Protein AF-A0A6I5P6G1-F1 (afdb_monomer_lite)

Radius of gyration: 89.06 Å; chains: 1; bounding box: 149×35×258 Å

Structure (mmCIF, N/CA/C/O backbone):
data_AF-A0A6I5P6G1-F1
#
_entry.id   AF-A0A6I5P6G1-F1
#
loop_
_atom_site.group_PDB
_atom_site.id
_atom_site.type_symbol
_atom_site.label_atom_id
_atom_site.label_alt_id
_atom_site.label_comp_id
_atom_site.label_asym_id
_atom_site.label_entity_id
_atom_site.label_seq_id
_atom_site.pdbx_PDB_ins_code
_atom_site.Cartn_x
_atom_site.Cartn_y
_atom_site.Cartn_z
_atom_site.occupancy
_atom_site.B_iso_or_equiv
_atom_site.auth_seq_id
_atom_site.auth_comp_id
_atom_site.auth_asym_id
_atom_site.auth_atom_id
_atom_site.pdbx_PDB_model_num
ATOM 1 N N . MET A 1 1 ? -14.016 -1.124 73.605 1.00 54.16 1 MET A N 1
ATOM 2 C CA . MET A 1 1 ? -14.811 -0.157 74.396 1.00 54.16 1 MET A CA 1
ATOM 3 C C . MET A 1 1 ? -15.352 -0.896 75.607 1.00 54.16 1 MET A C 1
ATOM 5 O O . MET A 1 1 ? -15.495 -2.107 75.506 1.00 54.16 1 MET A O 1
ATOM 9 N N . ASP A 1 2 ? -15.602 -0.218 76.725 1.00 79.94 2 ASP A N 1
ATOM 10 C CA . ASP A 1 2 ? -16.206 -0.856 77.900 1.00 79.94 2 ASP A CA 1
ATOM 11 C C . ASP A 1 2 ? -17.712 -1.068 77.670 1.00 79.94 2 ASP A C 1
ATOM 13 O O . ASP A 1 2 ? -18.469 -0.106 77.519 1.00 79.94 2 ASP A O 1
ATOM 17 N N . THR A 1 3 ? -18.143 -2.329 77.629 1.00 78.00 3 THR A N 1
ATOM 18 C CA . THR A 1 3 ? -19.545 -2.716 77.425 1.00 78.00 3 THR A CA 1
ATOM 19 C C . THR A 1 3 ? -20.451 -2.167 78.531 1.00 78.00 3 THR A C 1
ATOM 21 O O . THR A 1 3 ? -21.574 -1.758 78.253 1.00 78.00 3 THR A O 1
ATOM 24 N N . ALA A 1 4 ? -19.959 -2.058 79.773 1.00 79.19 4 ALA A N 1
ATOM 25 C CA . ALA A 1 4 ? -20.732 -1.491 80.880 1.00 79.19 4 ALA A CA 1
ATOM 26 C C . ALA A 1 4 ? -20.956 0.025 80.722 1.00 79.19 4 ALA A C 1
ATOM 28 O O . ALA A 1 4 ? -21.983 0.557 81.153 1.00 79.19 4 ALA A O 1
ATOM 29 N N . GLN A 1 5 ? -20.018 0.728 80.080 1.00 80.88 5 GLN A N 1
ATOM 30 C CA . GLN A 1 5 ? -20.171 2.142 79.743 1.00 80.88 5 GLN A CA 1
ATOM 31 C C . GLN A 1 5 ? -21.139 2.346 78.569 1.00 80.88 5 GLN A C 1
ATOM 33 O O . GLN A 1 5 ? -21.923 3.291 78.604 1.00 80.88 5 GLN A O 1
ATOM 38 N N . ILE A 1 6 ? -21.111 1.465 77.561 1.00 82.81 6 ILE A N 1
ATOM 39 C CA . ILE A 1 6 ? -22.051 1.501 76.428 1.00 82.81 6 ILE A CA 1
ATOM 40 C C . ILE A 1 6 ? -23.484 1.272 76.918 1.00 82.81 6 ILE A C 1
ATOM 42 O O . ILE A 1 6 ? -24.350 2.095 76.629 1.00 82.81 6 ILE A O 1
ATOM 46 N N . ASN A 1 7 ? -23.720 0.230 77.719 1.00 82.75 7 ASN A N 1
ATOM 47 C CA . ASN A 1 7 ? -25.059 -0.085 78.221 1.00 82.75 7 ASN A CA 1
ATOM 48 C C . ASN A 1 7 ? -25.632 1.081 79.043 1.00 82.75 7 ASN A C 1
ATOM 50 O O . ASN A 1 7 ? -26.723 1.543 78.747 1.00 82.75 7 ASN A O 1
ATOM 54 N N . ARG A 1 8 ? -24.837 1.698 79.933 1.00 84.06 8 ARG A N 1
ATOM 55 C CA . ARG A 1 8 ? -25.237 2.919 80.667 1.00 84.06 8 ARG A CA 1
ATOM 56 C C . ARG A 1 8 ? -25.609 4.121 79.791 1.00 84.06 8 ARG A C 1
ATOM 58 O O . ARG A 1 8 ? -26.277 5.033 80.277 1.00 84.06 8 ARG A O 1
ATOM 65 N N . ILE A 1 9 ? -25.115 4.194 78.555 1.00 84.88 9 ILE A N 1
ATOM 66 C CA . ILE A 1 9 ? -25.493 5.243 77.598 1.00 84.88 9 ILE A CA 1
ATOM 67 C C . ILE A 1 9 ? -26.805 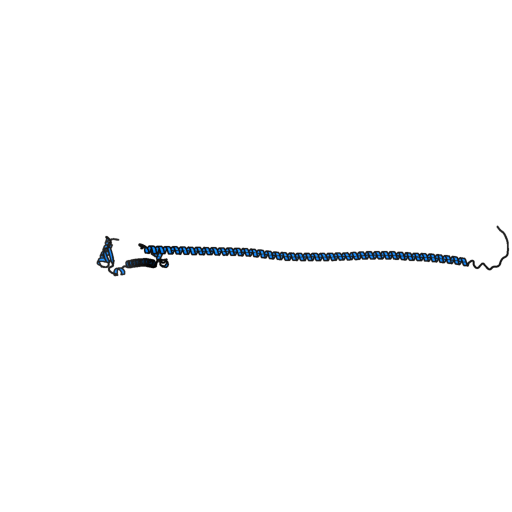4.856 76.904 1.00 84.88 9 ILE A C 1
ATOM 69 O O . ILE A 1 9 ? -27.681 5.708 76.783 1.00 84.88 9 ILE A O 1
ATOM 73 N N . ILE A 1 10 ? -26.965 3.586 76.521 1.00 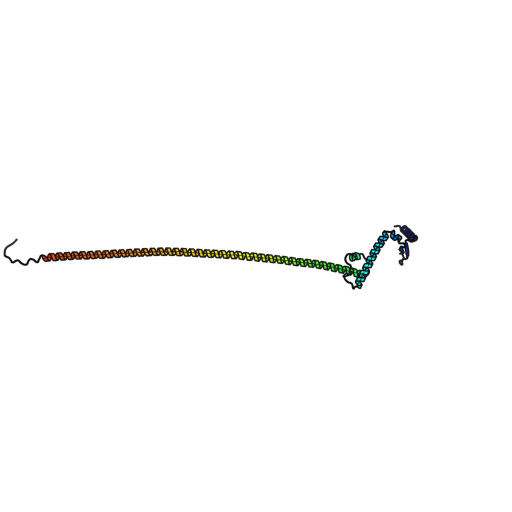83.56 10 ILE A N 1
ATOM 74 C CA . ILE A 1 10 ? -28.213 3.041 75.963 1.00 83.56 10 ILE A CA 1
ATOM 75 C C . ILE A 1 10 ? -29.362 3.205 76.968 1.00 83.56 10 ILE A C 1
ATOM 77 O O . ILE A 1 10 ? -30.376 3.801 76.613 1.00 83.56 10 ILE A O 1
ATOM 81 N N . ASP A 1 11 ? -29.170 2.806 78.229 1.00 85.00 11 ASP A N 1
ATOM 82 C CA . ASP A 1 11 ? -30.151 2.947 79.315 1.00 85.00 11 ASP A CA 1
ATOM 83 C C . ASP A 1 11 ? -30.670 4.391 79.413 1.00 85.00 11 ASP A C 1
ATOM 85 O O . ASP A 1 11 ? -31.873 4.632 79.409 1.00 85.00 11 ASP A O 1
ATOM 89 N N . LYS A 1 12 ? -29.766 5.381 79.394 1.00 85.44 12 LYS A N 1
ATOM 90 C CA . LYS A 1 12 ? -30.129 6.808 79.444 1.00 85.44 12 LYS A CA 1
ATOM 91 C C . LYS A 1 12 ? -30.865 7.305 78.200 1.00 85.44 12 LYS A C 1
ATOM 93 O O . LYS A 1 12 ? -31.686 8.217 78.303 1.00 85.44 12 LYS A O 1
ATOM 98 N N . LEU A 1 13 ? -30.573 6.751 77.024 1.00 81.94 13 LEU A N 1
ATOM 99 C CA . LEU A 1 13 ? -31.281 7.077 75.780 1.00 81.94 13 LEU A CA 1
ATOM 100 C C . LEU A 1 13 ? -32.687 6.446 75.747 1.00 81.94 13 LEU A C 1
ATOM 102 O O . LEU A 1 13 ? -33.604 7.041 75.179 1.00 81.94 13 LEU A O 1
ATOM 106 N N . VAL A 1 14 ? -32.874 5.295 76.403 1.00 86.62 14 VAL A N 1
ATOM 107 C CA . VAL A 1 14 ? -34.188 4.670 76.635 1.00 86.62 14 VAL A CA 1
ATOM 108 C C . VAL A 1 14 ? -34.986 5.451 77.689 1.00 86.62 14 VAL A C 1
ATOM 110 O O . VAL A 1 14 ? -36.139 5.803 77.442 1.00 86.62 14 VAL A O 1
ATOM 113 N N . GLU A 1 15 ? -34.378 5.804 78.829 1.00 85.06 15 GLU A N 1
ATOM 114 C CA . GLU A 1 15 ? -34.998 6.624 79.889 1.00 85.06 15 GLU A CA 1
ATOM 115 C C . GLU A 1 15 ? -35.492 7.983 79.368 1.00 85.06 15 GLU A C 1
ATOM 117 O O . GLU A 1 15 ? -36.554 8.458 79.768 1.00 85.06 15 GLU A O 1
ATOM 122 N N . SER A 1 16 ? -34.743 8.601 78.448 1.00 83.75 16 SER A N 1
ATOM 123 C CA . SER A 1 16 ? -35.107 9.874 77.805 1.00 83.75 16 SER A CA 1
ATOM 124 C C . SER A 1 16 ? -36.054 9.733 76.604 1.00 83.75 16 SER A C 1
ATOM 126 O O . SER A 1 16 ? -36.346 10.731 75.948 1.00 83.75 16 SER A O 1
ATOM 128 N N . GLN A 1 17 ? -36.563 8.524 76.327 1.00 79.31 17 GLN A N 1
ATOM 129 C CA . GLN A 1 17 ? -37.463 8.208 75.206 1.00 79.31 17 GLN A CA 1
ATOM 130 C C . GLN A 1 17 ? -36.926 8.625 73.825 1.00 79.31 17 GLN A C 1
ATOM 132 O O . GLN A 1 17 ? -37.698 8.913 72.914 1.00 79.31 17 GLN A O 1
ATOM 137 N N . LEU A 1 18 ? -35.602 8.651 73.652 1.00 81.06 18 LEU A N 1
ATOM 138 C CA . LEU A 1 18 ? -34.967 8.933 72.361 1.00 81.06 18 LEU A CA 1
ATOM 139 C C . LEU A 1 18 ? -34.872 7.667 71.498 1.00 81.06 18 LEU A C 1
ATOM 141 O O . LEU A 1 18 ? -35.016 7.736 70.275 1.00 81.06 18 LEU A O 1
ATOM 145 N N . ILE A 1 19 ? -34.690 6.512 72.143 1.00 84.38 19 ILE A N 1
ATOM 146 C CA . ILE A 1 19 ? -34.711 5.184 71.521 1.00 84.38 19 ILE A CA 1
ATOM 147 C C . ILE A 1 19 ? -35.637 4.234 72.290 1.00 84.38 19 ILE A C 1
ATOM 149 O O . ILE A 1 19 ? -35.888 4.415 73.482 1.00 84.38 19 ILE A O 1
ATOM 153 N N . ARG A 1 20 ? -36.131 3.202 71.609 1.00 83.94 20 ARG A N 1
ATOM 154 C CA . ARG A 1 20 ? -36.935 2.109 72.163 1.00 83.94 20 ARG A CA 1
ATOM 155 C C . ARG A 1 20 ? -36.269 0.782 71.827 1.00 83.94 20 ARG A C 1
ATOM 157 O O . ARG A 1 20 ? -35.824 0.591 70.703 1.00 83.94 20 ARG A O 1
ATOM 164 N N . LEU A 1 21 ? -36.243 -0.130 72.794 1.00 82.50 21 LEU A N 1
ATOM 165 C CA . LEU A 1 21 ? -35.871 -1.523 72.570 1.00 82.50 21 LEU A CA 1
ATOM 166 C C . LEU A 1 21 ? -37.141 -2.329 72.278 1.00 82.50 21 LEU A C 1
ATOM 168 O O . LEU A 1 21 ? -38.075 -2.327 73.084 1.00 82.50 21 LEU A O 1
ATOM 172 N N . THR A 1 22 ? -37.168 -2.999 71.130 1.00 79.62 22 THR A N 1
ATOM 173 C CA . THR A 1 22 ? -38.246 -3.893 70.695 1.00 79.62 22 THR A CA 1
ATOM 174 C C . THR A 1 22 ? -37.694 -5.323 70.614 1.00 79.62 22 THR A C 1
ATOM 176 O O . THR A 1 22 ? -36.608 -5.518 70.059 1.00 79.62 22 THR A O 1
ATOM 179 N N . PRO A 1 23 ? -38.394 -6.344 71.149 1.00 73.81 23 PRO A N 1
ATOM 180 C CA . PRO A 1 23 ? -37.938 -7.730 71.056 1.00 73.81 23 PRO A CA 1
ATOM 181 C C . PRO A 1 23 ? -37.761 -8.179 69.599 1.00 73.81 23 PRO A C 1
ATOM 183 O O . PRO A 1 23 ? -38.608 -7.889 68.755 1.00 73.81 23 PRO A O 1
ATOM 186 N N . SER A 1 24 ? -36.680 -8.901 69.302 1.00 72.50 24 SER A N 1
ATOM 187 C CA . SER A 1 24 ? -36.549 -9.658 68.052 1.00 72.50 24 SER A CA 1
ATOM 188 C C . SER A 1 24 ? -37.201 -11.038 68.182 1.00 72.50 24 SER A C 1
ATOM 190 O O . SER A 1 24 ? -37.223 -11.616 69.269 1.00 72.50 24 SER A O 1
ATOM 192 N N . ASP A 1 25 ? -37.650 -11.612 67.063 1.00 69.75 25 ASP A N 1
ATOM 193 C CA . ASP A 1 25 ? -37.976 -13.048 66.974 1.00 69.75 25 ASP A CA 1
ATOM 194 C C . ASP A 1 25 ? -36.711 -13.933 67.155 1.00 69.75 25 ASP A C 1
ATOM 196 O O . ASP A 1 25 ? -36.796 -15.121 67.469 1.00 69.75 25 ASP A O 1
ATOM 200 N N . ALA A 1 26 ? -35.533 -13.322 66.965 1.00 66.50 26 ALA A N 1
ATOM 201 C CA . ALA A 1 26 ? -34.174 -13.753 67.297 1.00 66.50 26 ALA A CA 1
ATOM 202 C C . ALA A 1 26 ? -33.842 -13.892 68.806 1.00 66.50 26 ALA A C 1
ATOM 204 O O . ALA A 1 26 ? -33.656 -12.835 69.413 1.00 66.50 26 ALA A O 1
ATOM 205 N N . PRO A 1 27 ? -33.669 -15.065 69.466 1.00 53.22 27 PRO A N 1
ATOM 206 C CA . PRO A 1 27 ? -33.230 -15.075 70.866 1.00 53.22 27 PRO A CA 1
ATOM 207 C C . PRO A 1 27 ? -31.780 -14.573 71.000 1.00 53.22 27 PRO A C 1
ATOM 209 O O . PRO A 1 27 ? -30.830 -15.305 70.725 1.00 53.22 27 PRO A O 1
ATOM 212 N N . GLY A 1 28 ? -31.628 -13.326 71.453 1.00 63.06 28 GLY A N 1
ATOM 213 C CA . GLY A 1 28 ? -30.342 -12.640 71.619 1.00 63.06 28 GLY A CA 1
ATOM 214 C C . GLY A 1 28 ? -30.200 -11.335 70.826 1.00 63.06 28 GLY A C 1
ATOM 215 O O . GLY A 1 28 ? -29.244 -10.610 71.080 1.00 63.06 28 GLY A O 1
ATOM 216 N N . ASP A 1 29 ? -31.143 -11.019 69.931 1.00 64.94 29 ASP A N 1
ATOM 217 C CA . ASP A 1 29 ? -31.218 -9.718 69.254 1.00 64.94 29 ASP A CA 1
ATOM 218 C C . ASP A 1 29 ? -32.272 -8.813 69.911 1.00 64.94 29 ASP A C 1
ATOM 220 O O . ASP A 1 29 ? -33.408 -9.220 70.167 1.00 64.94 29 ASP A O 1
ATOM 224 N N . GLU A 1 30 ? -31.916 -7.547 70.117 1.00 70.19 30 GLU A N 1
ATOM 225 C CA . GLU A 1 30 ? -32.842 -6.475 70.488 1.00 70.19 30 GLU A CA 1
ATOM 226 C C . GLU A 1 30 ? -32.841 -5.430 69.369 1.00 70.19 30 GLU A C 1
ATOM 228 O O . GLU A 1 30 ? -31.791 -4.907 68.991 1.00 70.19 30 GLU A O 1
ATOM 233 N N . HIS A 1 31 ? -34.015 -5.113 68.823 1.00 76.38 31 HIS A N 1
ATOM 234 C CA . HIS A 1 31 ? -34.138 -4.064 67.817 1.00 76.38 31 HIS A CA 1
ATOM 235 C C . HIS A 1 31 ? -34.174 -2.696 68.501 1.00 76.38 31 HIS A C 1
ATOM 237 O O . HIS A 1 31 ? -34.997 -2.460 69.383 1.00 76.38 31 HIS A O 1
ATOM 243 N N . ILE A 1 32 ? -33.307 -1.778 68.069 1.00 79.38 32 ILE A N 1
ATOM 244 C CA . ILE A 1 32 ? -33.323 -0.384 68.521 1.00 79.38 32 ILE A CA 1
ATOM 245 C C . ILE A 1 32 ? -34.148 0.438 67.526 1.00 79.38 32 ILE A C 1
ATOM 247 O O . ILE A 1 32 ? -33.694 0.740 66.423 1.00 79.38 32 ILE A O 1
ATOM 251 N N . GLU A 1 33 ? -35.354 0.823 67.927 1.00 79.44 33 GLU A N 1
ATOM 252 C CA . GLU A 1 33 ? -36.190 1.785 67.212 1.00 79.44 33 GLU A CA 1
ATOM 253 C C . GLU A 1 33 ? -35.855 3.213 67.651 1.00 79.44 33 GLU A C 1
ATOM 255 O O . GLU A 1 33 ? -35.703 3.501 68.842 1.00 79.44 33 GLU A O 1
ATOM 260 N N . LEU A 1 34 ? -35.778 4.140 66.696 1.00 79.19 34 LEU A N 1
ATOM 261 C CA . LEU A 1 34 ? -35.640 5.560 66.997 1.00 79.19 34 LEU A CA 1
ATOM 262 C C . LEU A 1 34 ? -37.021 6.171 67.260 1.00 79.19 34 LEU A C 1
ATOM 264 O O . LEU A 1 34 ? -37.900 6.086 66.406 1.00 79.19 34 LEU A O 1
ATOM 268 N N . VAL A 1 35 ? -37.211 6.805 68.418 1.00 79.69 35 VAL A N 1
ATOM 269 C CA . VAL A 1 35 ? -38.528 7.333 68.825 1.00 79.69 35 VAL A CA 1
ATOM 270 C C . VAL A 1 35 ? -38.695 8.809 68.455 1.00 79.69 35 VAL A C 1
ATOM 272 O O . VAL A 1 35 ? -39.813 9.245 68.191 1.00 79.69 35 VAL A O 1
ATOM 275 N N . HIS A 1 36 ? -37.602 9.580 68.402 1.00 76.75 36 HIS A N 1
ATOM 276 C CA . HIS A 1 36 ? -37.653 11.015 68.115 1.00 76.75 36 HIS A CA 1
ATOM 277 C C . HIS A 1 36 ? -36.615 11.445 67.070 1.00 76.75 36 HIS A C 1
ATOM 279 O O . HIS A 1 36 ? -35.416 11.206 67.213 1.00 76.75 36 HIS A O 1
ATOM 285 N N . GLU A 1 37 ? -37.083 12.181 66.058 1.00 74.88 37 GLU A N 1
ATOM 286 C CA . GLU A 1 37 ? -36.287 12.720 64.940 1.00 74.88 37 GLU A CA 1
ATOM 287 C C . GLU A 1 37 ? -35.106 13.613 65.379 1.00 74.88 37 GLU A C 1
ATOM 289 O O . GLU A 1 37 ? -34.090 13.683 64.695 1.00 74.88 37 GLU A O 1
ATOM 294 N N . ALA A 1 38 ? -35.154 14.177 66.592 1.00 76.62 38 ALA A N 1
ATOM 295 C CA . ALA A 1 38 ? -34.085 14.996 67.160 1.00 76.62 38 ALA A CA 1
ATOM 296 C C . ALA A 1 38 ? -32.729 14.266 67.269 1.00 76.62 38 ALA A C 1
ATOM 298 O O . ALA A 1 38 ? -31.688 14.929 67.287 1.00 76.62 38 ALA A O 1
ATOM 299 N N . LEU A 1 39 ? -32.707 12.925 67.327 1.00 75.06 39 LEU A N 1
ATOM 300 C CA . LEU A 1 39 ? -31.450 12.168 67.290 1.00 75.06 39 LEU A CA 1
ATOM 301 C C . LEU A 1 39 ? -30.855 12.067 65.876 1.00 75.06 39 LEU A C 1
ATOM 303 O O . LEU A 1 39 ? -29.641 11.934 65.753 1.00 75.06 39 LEU A O 1
ATOM 307 N N . ILE A 1 40 ? -31.678 12.146 64.824 1.00 74.56 40 ILE A N 1
ATOM 308 C CA . ILE A 1 40 ? -31.211 12.205 63.431 1.00 74.56 40 ILE A CA 1
ATOM 309 C C . ILE A 1 40 ? -30.542 13.560 63.204 1.00 74.56 40 ILE A C 1
ATOM 311 O O . ILE A 1 40 ? -29.376 13.601 62.819 1.00 74.56 40 ILE A O 1
ATOM 315 N N . ASP A 1 41 ? -31.232 14.653 63.537 1.00 79.94 41 ASP A N 1
ATOM 316 C CA . ASP A 1 41 ? -30.749 16.026 63.323 1.00 79.94 41 ASP A CA 1
ATOM 317 C C . ASP A 1 41 ? -29.421 16.331 64.028 1.00 79.94 41 ASP A C 1
ATOM 319 O O . ASP A 1 41 ? -28.580 17.059 63.502 1.00 79.94 41 ASP A O 1
ATOM 323 N N . ASN A 1 42 ? -29.216 15.767 65.222 1.00 83.06 42 ASN A N 1
ATOM 324 C CA . ASN A 1 42 ? -28.044 16.042 66.056 1.00 83.06 42 ASN A CA 1
ATOM 325 C C . ASN A 1 42 ? -26.941 14.972 65.952 1.00 83.06 42 ASN A C 1
ATOM 327 O O . ASN A 1 42 ? -25.929 15.074 66.650 1.00 83.06 42 ASN A O 1
ATOM 331 N N . TRP A 1 43 ? -27.081 13.969 65.073 1.00 87.75 43 TRP A N 1
ATOM 332 C CA . TRP A 1 43 ? -26.064 12.931 64.863 1.00 87.75 43 TRP A CA 1
ATOM 333 C C . TRP A 1 43 ? -25.642 12.817 63.385 1.00 87.75 43 TRP A C 1
ATOM 335 O O . TRP A 1 43 ? -26.021 11.867 62.695 1.00 87.75 43 TRP A O 1
ATOM 345 N N . PRO A 1 44 ? -24.751 13.707 62.894 1.00 84.94 44 PRO A N 1
ATOM 346 C CA . PRO A 1 44 ? -24.346 13.746 61.481 1.00 84.94 44 PRO A CA 1
ATOM 347 C C . PRO A 1 44 ? -23.788 12.427 60.925 1.00 84.94 44 PRO A C 1
ATOM 349 O O . PRO A 1 44 ? -23.937 12.122 59.746 1.00 84.94 44 PRO A O 1
ATOM 352 N N . ARG A 1 45 ? -23.162 11.599 61.774 1.00 86.19 45 ARG A N 1
ATOM 353 C CA . ARG A 1 45 ? -22.669 10.268 61.380 1.00 86.19 45 ARG A CA 1
ATOM 354 C C . ARG A 1 45 ? -23.805 9.270 61.118 1.00 86.19 45 ARG A C 1
ATOM 356 O O . ARG A 1 45 ? -23.660 8.430 60.238 1.00 86.19 45 ARG A O 1
ATOM 363 N N . TYR A 1 46 ? -24.913 9.359 61.856 1.00 83.69 46 TYR A N 1
ATOM 364 C CA . TYR A 1 46 ? -26.092 8.525 61.615 1.00 83.69 46 TYR A CA 1
ATOM 365 C C . TYR A 1 46 ? -26.830 8.965 60.345 1.00 83.69 46 TYR A C 1
ATOM 367 O O . TYR A 1 46 ? -27.200 8.108 59.549 1.00 83.69 46 TYR A O 1
ATOM 375 N N . GLN A 1 47 ? -26.932 10.276 60.088 1.00 85.38 47 GLN A N 1
ATOM 376 C CA . GLN A 1 47 ? -27.437 10.805 58.811 1.00 85.38 47 GLN A CA 1
ATOM 377 C C . GLN A 1 47 ? -26.640 10.258 57.615 1.00 85.38 47 GLN A C 1
ATOM 379 O O . GLN A 1 47 ? -27.230 9.683 56.708 1.00 85.38 47 GLN A O 1
ATOM 384 N N . GLN A 1 48 ? -25.303 10.317 57.656 1.00 87.25 48 GLN A N 1
ATOM 385 C CA . GLN A 1 48 ? -24.441 9.762 56.597 1.00 87.25 48 GLN A CA 1
ATOM 386 C C . GLN A 1 48 ? -24.642 8.254 56.373 1.00 87.25 48 GLN A C 1
ATOM 388 O O . GLN A 1 48 ? -24.594 7.778 55.238 1.00 87.25 48 GLN A O 1
ATOM 393 N N . TRP A 1 49 ? -24.860 7.481 57.442 1.00 88.69 49 TRP A N 1
ATOM 394 C CA . TRP A 1 49 ? -25.170 6.054 57.331 1.00 88.69 49 TRP A CA 1
ATOM 395 C C . TRP A 1 49 ? -26.554 5.811 56.726 1.00 88.69 49 TRP A C 1
ATOM 397 O O . TRP A 1 49 ? -26.681 4.974 55.834 1.00 88.69 49 TRP A O 1
ATOM 407 N N . LEU A 1 50 ? -27.559 6.580 57.145 1.00 85.88 50 LEU A N 1
ATOM 408 C CA . LEU A 1 50 ? -28.915 6.509 56.615 1.00 85.88 50 LEU A CA 1
ATOM 409 C C . LEU A 1 50 ? -28.959 6.888 55.125 1.00 85.88 50 LEU A C 1
ATOM 411 O O . LEU A 1 50 ? -29.581 6.179 54.340 1.00 85.88 50 LEU A O 1
ATOM 415 N N . GLU A 1 51 ? -28.253 7.942 54.708 1.00 87.19 51 GLU A N 1
ATOM 416 C CA . GLU A 1 51 ? -28.098 8.339 53.300 1.00 87.19 51 GLU A CA 1
ATOM 417 C C . GLU A 1 51 ? -27.422 7.240 52.465 1.00 87.19 51 GLU A C 1
ATOM 419 O O . GLU A 1 51 ? -27.902 6.888 51.383 1.00 87.19 51 GLU A O 1
ATOM 424 N N . ALA A 1 52 ? -26.332 6.651 52.970 1.00 85.25 52 ALA A N 1
ATOM 425 C CA . ALA A 1 52 ? -25.629 5.562 52.294 1.00 85.25 52 ALA A CA 1
ATOM 426 C C . ALA A 1 52 ? -26.501 4.299 52.163 1.00 85.25 52 ALA A C 1
ATOM 428 O O . ALA A 1 52 ? -26.483 3.631 51.121 1.00 85.25 52 ALA A O 1
ATOM 429 N N . GLU A 1 53 ? -27.299 3.983 53.185 1.00 85.56 53 GLU A N 1
ATOM 430 C CA . GLU A 1 53 ? -28.230 2.860 53.145 1.00 85.56 53 GLU A CA 1
ATOM 431 C C . GLU A 1 53 ? -29.414 3.137 52.209 1.00 85.56 53 GLU A C 1
ATOM 433 O O . GLU A 1 53 ? -29.737 2.287 51.381 1.00 85.56 53 GLU A O 1
ATOM 438 N N . GLN A 1 54 ? -30.012 4.333 52.248 1.00 87.62 54 GLN A N 1
ATOM 439 C CA . GLN A 1 54 ? -31.065 4.748 51.314 1.00 87.62 54 GLN A CA 1
ATOM 440 C C . GLN A 1 54 ? -30.585 4.681 49.860 1.00 87.62 54 GLN A C 1
ATOM 442 O O . GLN A 1 54 ? -31.270 4.104 49.014 1.00 87.62 54 GLN A O 1
ATOM 447 N N . LEU A 1 55 ? -29.380 5.183 49.569 1.00 86.44 55 LEU A N 1
ATOM 448 C CA . LEU A 1 55 ? -28.767 5.097 48.242 1.00 86.44 55 LEU A CA 1
ATOM 449 C C . LEU A 1 55 ? -28.554 3.637 47.807 1.00 86.44 55 LEU A C 1
ATOM 451 O O . LEU A 1 55 ? -28.728 3.304 46.633 1.00 86.44 55 LEU A O 1
ATOM 455 N N . THR A 1 56 ? -28.199 2.757 48.745 1.00 84.50 56 THR A N 1
ATOM 456 C CA . THR A 1 56 ? -28.024 1.319 48.495 1.00 84.50 56 THR A CA 1
ATOM 457 C C . THR A 1 56 ? -29.365 0.623 48.242 1.00 84.50 56 THR A C 1
ATOM 459 O O . THR A 1 56 ? -29.497 -0.095 47.251 1.00 84.50 56 THR A O 1
ATOM 462 N N . ARG A 1 57 ? -30.390 0.888 49.063 1.00 86.56 57 ARG A N 1
ATOM 463 C CA . ARG A 1 57 ? -31.760 0.379 48.876 1.00 86.56 57 ARG A CA 1
ATOM 464 C C . ARG A 1 57 ? -32.351 0.852 47.545 1.00 86.56 57 ARG A C 1
ATOM 466 O O . ARG A 1 57 ? -32.884 0.033 46.804 1.00 86.56 57 ARG A O 1
ATOM 473 N N . TYR A 1 58 ? -32.188 2.128 47.190 1.00 89.44 58 TYR A N 1
ATOM 474 C CA . TYR A 1 58 ? -32.639 2.679 45.906 1.00 89.44 58 TYR A CA 1
ATOM 475 C C . TYR A 1 58 ? -31.988 1.969 44.710 1.00 89.44 58 TYR A C 1
ATOM 477 O O . TYR A 1 58 ? -32.681 1.553 43.782 1.00 89.44 58 TYR A O 1
ATOM 485 N N . LYS A 1 59 ? -30.665 1.758 44.755 1.00 87.69 59 LYS A N 1
ATOM 486 C CA . LYS A 1 59 ? -29.924 1.000 43.731 1.00 87.69 59 LYS A CA 1
ATOM 487 C C . LYS A 1 59 ? -30.458 -0.427 43.546 1.00 87.69 59 LYS A C 1
ATOM 489 O O . LYS A 1 59 ? -30.563 -0.882 42.410 1.00 87.69 59 LYS A O 1
ATOM 494 N N . ARG A 1 60 ? -30.838 -1.110 44.634 1.00 87.31 60 ARG A N 1
ATOM 495 C CA . ARG A 1 60 ? -31.450 -2.451 44.574 1.00 87.31 60 ARG A CA 1
ATOM 496 C C . ARG A 1 60 ? -32.866 -2.447 44.028 1.00 87.31 60 ARG A C 1
ATOM 498 O O . ARG A 1 60 ? -33.153 -3.217 43.124 1.00 87.31 60 ARG A O 1
ATOM 505 N N . LEU A 1 61 ? -33.724 -1.557 44.523 1.00 91.06 61 LEU A N 1
ATOM 506 C CA . LEU A 1 61 ? -35.094 -1.419 44.020 1.00 91.06 61 LEU A CA 1
ATOM 507 C C . LEU A 1 61 ? -35.111 -1.108 42.520 1.00 91.06 61 LEU A C 1
ATOM 509 O O . LEU A 1 61 ? -35.972 -1.612 41.803 1.00 91.06 61 LEU A O 1
ATOM 513 N N . ARG A 1 62 ? -34.130 -0.334 42.038 1.00 93.50 62 ARG A N 1
ATOM 514 C CA . ARG A 1 62 ? -33.935 -0.100 40.610 1.00 93.50 62 ARG A CA 1
ATOM 515 C C . ARG A 1 62 ? -33.556 -1.376 39.854 1.00 93.50 62 ARG A C 1
ATOM 517 O O . ARG A 1 62 ? -34.206 -1.659 38.861 1.00 93.50 62 ARG A O 1
ATOM 524 N N . LEU A 1 63 ? -32.559 -2.147 40.303 1.00 94.50 63 LEU A N 1
ATOM 525 C CA . LEU A 1 63 ? -32.191 -3.404 39.631 1.00 94.50 63 LEU A CA 1
ATOM 526 C C . LEU A 1 63 ? -33.369 -4.388 39.582 1.00 94.50 63 LEU A C 1
ATOM 528 O O . LEU A 1 63 ? -33.682 -4.910 38.517 1.00 94.50 63 LEU A O 1
ATOM 532 N N . ALA A 1 64 ? -34.056 -4.586 40.709 1.00 94.19 64 ALA A N 1
ATOM 533 C CA . ALA A 1 64 ? -35.221 -5.461 40.789 1.00 94.19 64 ALA A CA 1
ATOM 534 C C . ALA A 1 64 ? -36.340 -5.025 39.826 1.00 94.19 64 ALA A C 1
ATOM 536 O O . ALA A 1 64 ? -36.942 -5.867 39.161 1.00 94.19 64 ALA A O 1
ATOM 537 N N . LYS A 1 65 ? -36.596 -3.713 39.716 1.00 96.06 65 LYS A N 1
ATOM 538 C CA . LYS A 1 65 ? -37.562 -3.152 38.764 1.00 96.06 65 LYS A CA 1
ATOM 539 C C . LYS A 1 65 ? -37.114 -3.330 37.313 1.00 96.06 65 LYS A C 1
ATOM 541 O O . LYS A 1 65 ? -37.893 -3.835 36.515 1.00 96.06 65 LYS A O 1
ATOM 546 N N . ASP A 1 66 ? -35.885 -2.943 36.980 1.00 96.56 66 ASP A N 1
ATOM 547 C CA . ASP A 1 66 ? -35.363 -2.999 35.610 1.00 96.56 66 ASP A CA 1
ATOM 548 C C . ASP A 1 66 ? -35.335 -4.466 35.106 1.00 96.56 66 ASP A C 1
ATOM 550 O O . ASP A 1 66 ? -35.723 -4.736 33.969 1.00 96.56 66 ASP A O 1
ATOM 554 N N . ALA A 1 67 ? -35.009 -5.433 35.976 1.00 96.62 67 ALA A N 1
ATOM 555 C CA . ALA A 1 67 ? -35.056 -6.868 35.673 1.00 96.62 67 ALA A CA 1
ATOM 556 C C . ALA A 1 67 ? -36.493 -7.421 35.515 1.00 96.62 67 ALA A C 1
ATOM 558 O O . ALA A 1 67 ? -36.743 -8.254 34.639 1.00 96.62 67 ALA A O 1
ATOM 559 N N . GLN A 1 68 ? -37.458 -6.942 36.314 1.00 96.94 68 GLN A N 1
ATOM 560 C CA . GLN A 1 68 ? -38.885 -7.265 36.144 1.00 96.94 68 GLN A CA 1
ATOM 561 C C . GLN A 1 68 ? -39.450 -6.691 34.839 1.00 96.94 68 GLN A C 1
ATOM 563 O O . GLN A 1 68 ? -40.124 -7.409 34.101 1.00 96.94 68 GLN A O 1
ATOM 568 N N . ASP A 1 69 ? -39.149 -5.428 34.530 1.00 96.94 69 ASP A N 1
ATOM 569 C CA . ASP A 1 69 ? -39.596 -4.757 33.307 1.00 96.94 69 ASP A CA 1
ATOM 570 C C . ASP A 1 69 ? -38.975 -5.425 32.057 1.00 96.94 69 ASP A C 1
ATOM 572 O O . ASP A 1 69 ? -39.673 -5.626 31.059 1.00 96.94 69 ASP A O 1
ATOM 576 N N . TRP A 1 70 ? -37.708 -5.861 32.130 1.00 97.50 70 TRP A N 1
ATOM 577 C CA . TRP A 1 70 ? -37.042 -6.680 31.104 1.00 97.50 70 TRP A CA 1
ATOM 578 C C . TRP A 1 70 ? -37.740 -8.028 30.889 1.00 97.50 70 TRP A C 1
ATOM 580 O O . TRP A 1 70 ? -38.042 -8.389 29.749 1.00 97.50 70 TRP A O 1
ATOM 590 N N . GLN A 1 71 ? -38.059 -8.764 31.961 1.00 97.69 71 GLN A N 1
ATOM 591 C CA . GLN A 1 71 ? -38.785 -10.034 31.849 1.00 97.69 71 GLN A CA 1
ATOM 592 C C . GLN A 1 71 ? -40.187 -9.840 31.259 1.00 97.69 71 GLN A C 1
ATOM 594 O O . GLN A 1 71 ? -40.579 -10.578 30.354 1.00 97.69 71 GLN A O 1
ATOM 599 N N . ALA A 1 72 ? -40.927 -8.839 31.743 1.00 96.94 72 ALA A N 1
ATOM 600 C CA . ALA A 1 72 ? -42.290 -8.542 31.311 1.00 96.94 72 ALA A CA 1
ATOM 601 C C . ALA A 1 72 ? -42.374 -8.163 29.822 1.00 96.94 72 ALA A C 1
ATOM 603 O O . ALA A 1 72 ? -43.374 -8.464 29.172 1.00 96.94 72 ALA A O 1
ATOM 604 N N . GLN A 1 73 ? -41.322 -7.550 29.269 1.00 95.56 73 GLN A N 1
ATOM 605 C CA . GLN A 1 73 ? -41.235 -7.181 27.851 1.00 95.56 73 GLN A CA 1
ATOM 606 C C . GLN A 1 73 ? -40.598 -8.259 26.959 1.00 95.56 73 GLN A C 1
ATOM 608 O O . GLN A 1 73 ? -40.327 -8.004 25.788 1.00 95.56 73 GLN A O 1
ATOM 613 N N . GLY A 1 74 ? -40.383 -9.476 27.470 1.00 95.81 74 GLY A N 1
ATOM 614 C CA . GLY A 1 74 ? -39.860 -10.588 26.669 1.00 95.81 74 GLY A CA 1
ATOM 615 C C . GLY A 1 74 ? -38.344 -10.561 26.464 1.00 95.81 74 GLY A C 1
ATOM 616 O O . GLY A 1 74 ? -37.854 -11.130 25.494 1.00 95.81 74 GLY A O 1
ATOM 617 N N . ARG A 1 75 ? -37.609 -9.944 27.398 1.00 95.25 75 ARG A N 1
ATOM 618 C CA . ARG A 1 75 ? -36.137 -9.911 27.483 1.00 95.25 75 ARG A CA 1
ATOM 619 C C . ARG A 1 75 ? -35.399 -9.199 26.328 1.00 95.25 75 ARG A C 1
ATOM 621 O O . ARG A 1 75 ? -34.429 -9.747 25.802 1.00 95.25 75 ARG A O 1
ATOM 628 N N . PRO A 1 76 ? -35.798 -7.975 25.930 1.00 96.19 76 PRO A N 1
ATOM 629 C CA . PRO A 1 76 ? -35.097 -7.211 24.894 1.00 96.19 76 PRO A CA 1
ATOM 630 C C . PRO A 1 76 ? -33.668 -6.820 25.314 1.00 96.19 76 PRO A C 1
ATOM 632 O O . PRO A 1 76 ? -33.412 -6.515 26.480 1.00 96.19 76 PRO A O 1
ATOM 635 N N . SER A 1 77 ? -32.749 -6.756 24.344 1.00 91.50 77 SER A N 1
ATOM 636 C CA . SER A 1 77 ? -31.353 -6.323 24.534 1.00 91.50 77 SER A CA 1
ATOM 637 C C . SER A 1 77 ? -31.223 -4.894 25.058 1.00 91.50 77 SER A C 1
ATOM 639 O O . SER A 1 77 ? -30.329 -4.590 25.841 1.00 91.50 77 SER A O 1
ATOM 641 N N . ASP A 1 78 ? -32.135 -4.017 24.646 1.00 92.94 78 ASP A N 1
ATOM 642 C CA . ASP A 1 78 ? -32.026 -2.566 24.839 1.00 92.94 78 ASP A CA 1
ATOM 643 C C . ASP A 1 78 ? -32.319 -2.131 26.287 1.00 92.94 78 ASP A C 1
ATOM 645 O O . ASP A 1 78 ? -32.103 -0.980 26.660 1.00 92.94 78 ASP A O 1
ATOM 649 N N . PHE A 1 79 ? -32.813 -3.064 27.107 1.00 92.56 79 PHE A N 1
ATOM 650 C CA . PHE A 1 79 ? -33.105 -2.881 28.531 1.00 92.56 79 PHE A CA 1
ATOM 651 C C . PHE A 1 79 ? -31.954 -3.343 29.435 1.00 92.56 79 PHE A C 1
ATOM 653 O O . PHE A 1 79 ? -31.966 -3.059 30.633 1.00 92.56 79 PHE A O 1
ATOM 660 N N . LEU A 1 80 ? -30.969 -4.055 28.880 1.00 95.75 80 LEU A N 1
ATOM 661 C CA . LEU A 1 80 ? -29.824 -4.574 29.620 1.00 95.75 80 LEU A CA 1
ATOM 662 C C . LEU A 1 80 ? -28.933 -3.432 30.121 1.00 95.75 80 LEU A C 1
ATOM 664 O O . LEU A 1 80 ? -28.742 -2.412 29.453 1.00 95.75 80 LEU A O 1
ATOM 668 N N . TRP A 1 81 ? -28.370 -3.593 31.317 1.00 95.62 81 TRP A N 1
ATOM 669 C CA . TRP A 1 81 ? -27.521 -2.563 31.910 1.00 95.62 81 TRP A CA 1
ATOM 670 C C . TRP A 1 81 ? -26.158 -2.507 31.224 1.00 95.62 81 TRP A C 1
ATOM 672 O O . TRP A 1 81 ? -25.521 -3.520 30.971 1.00 95.62 81 TRP A O 1
ATOM 682 N N . GLN A 1 82 ? -25.663 -1.294 30.979 1.00 93.44 82 GLN A N 1
ATOM 683 C CA . GLN A 1 82 ? -24.369 -1.065 30.335 1.00 93.44 82 GLN A CA 1
ATOM 684 C C . GLN A 1 82 ? -23.532 -0.049 31.124 1.00 93.44 82 GLN A C 1
ATOM 686 O O . GLN A 1 82 ? -24.038 0.701 31.969 1.00 93.44 82 GLN A O 1
ATOM 691 N N . GLY A 1 83 ? -22.223 -0.023 30.857 1.00 92.06 83 GLY A N 1
ATOM 692 C CA . GLY A 1 83 ? -21.297 0.960 31.421 1.00 92.06 83 GLY A CA 1
ATOM 693 C C . GLY A 1 83 ? -21.317 1.015 32.954 1.00 92.06 83 GLY A C 1
ATOM 694 O O . GLY A 1 83 ? -21.128 0.006 33.633 1.00 92.06 83 GLY A O 1
ATOM 695 N N . GLN A 1 84 ? -21.528 2.210 33.514 1.00 90.38 84 GLN A N 1
ATOM 696 C CA . GLN A 1 84 ? -21.436 2.446 34.962 1.00 90.38 84 GLN A CA 1
ATOM 697 C C . GLN A 1 84 ? -22.488 1.689 35.789 1.00 90.38 84 GLN A C 1
ATOM 699 O O . GLN A 1 84 ? -22.204 1.350 36.936 1.00 90.38 84 GLN A O 1
ATOM 704 N N . LEU A 1 85 ? -23.674 1.402 35.235 1.00 91.31 85 LEU A N 1
ATOM 705 C CA . LEU A 1 85 ? -24.722 0.666 35.954 1.00 91.31 85 LEU A CA 1
ATOM 706 C C . LEU A 1 85 ? -24.311 -0.795 36.171 1.00 91.31 85 LEU A C 1
ATOM 708 O O . LEU A 1 85 ? -24.323 -1.277 37.302 1.00 91.31 85 LEU A O 1
ATOM 712 N N . LEU A 1 86 ? -23.848 -1.457 35.107 1.00 93.38 86 LEU A N 1
ATOM 713 C CA . LEU A 1 86 ? -23.355 -2.833 35.159 1.00 93.38 86 LEU A CA 1
ATOM 714 C C . LEU A 1 86 ? -22.103 -2.959 36.044 1.00 93.38 86 LEU A C 1
ATOM 716 O O . LEU A 1 86 ? -22.012 -3.857 36.875 1.00 93.38 86 LEU A O 1
ATOM 720 N N . GLN A 1 87 ? -21.166 -2.005 35.957 1.00 92.12 87 GLN A N 1
ATOM 721 C CA . GLN A 1 87 ? -19.993 -1.988 36.843 1.00 92.12 87 GLN A CA 1
ATOM 722 C C . GLN A 1 87 ? -20.373 -1.769 38.318 1.00 92.12 87 GLN A C 1
ATOM 724 O O . GLN A 1 87 ? -19.765 -2.373 39.199 1.00 92.12 87 GLN A O 1
ATOM 729 N N . ALA A 1 88 ? -21.389 -0.948 38.614 1.00 89.25 88 ALA A N 1
ATOM 730 C CA . ALA A 1 88 ? -21.882 -0.771 39.980 1.00 89.25 88 ALA A CA 1
ATOM 731 C C . ALA A 1 88 ? -22.575 -2.036 40.520 1.00 89.25 88 ALA A C 1
ATOM 733 O O . ALA A 1 88 ? -22.442 -2.336 41.710 1.00 89.25 88 ALA A O 1
ATOM 734 N N . ALA A 1 89 ? -23.269 -2.790 39.661 1.00 90.44 89 ALA A N 1
ATOM 735 C CA . ALA A 1 89 ? -23.959 -4.027 40.027 1.00 90.44 89 ALA A CA 1
ATOM 736 C C . ALA A 1 89 ? -23.015 -5.129 40.542 1.00 90.44 89 ALA A C 1
ATOM 738 O O . ALA A 1 89 ? -23.415 -5.919 41.389 1.00 90.44 89 ALA A O 1
ATOM 739 N N . LYS A 1 90 ? -21.730 -5.118 40.157 1.00 87.38 90 LYS A N 1
ATOM 740 C CA . LYS A 1 90 ? -20.701 -6.047 40.679 1.00 87.38 90 LYS A CA 1
ATOM 741 C C . LYS A 1 90 ? -20.487 -5.975 42.194 1.00 87.38 90 LYS A C 1
ATOM 743 O O . LYS A 1 90 ? -19.912 -6.885 42.780 1.00 87.38 90 LYS A O 1
ATOM 748 N N . SER A 1 91 ? -20.932 -4.894 42.838 1.00 87.81 91 SER A N 1
ATOM 749 C CA . SER A 1 91 ? -20.899 -4.748 44.301 1.00 87.81 91 SER A CA 1
ATOM 750 C C . SER A 1 91 ? -22.116 -5.357 45.015 1.00 87.81 91 SER A C 1
ATOM 752 O O . SER A 1 91 ? -22.190 -5.323 46.244 1.00 87.81 91 SER A O 1
ATOM 754 N N . TYR A 1 92 ? -23.101 -5.875 44.274 1.00 89.25 92 TYR A N 1
ATOM 755 C CA . TYR A 1 92 ? -24.375 -6.320 44.830 1.00 89.25 92 TYR A CA 1
ATOM 756 C C . TYR A 1 92 ? -24.300 -7.792 45.270 1.00 89.25 92 TYR A C 1
ATOM 758 O O . TYR A 1 92 ? -23.814 -8.661 44.558 1.00 89.25 92 TYR A O 1
ATOM 766 N N . GLN A 1 93 ? -24.809 -8.061 46.470 1.00 86.62 93 GLN A N 1
ATOM 767 C CA . GLN A 1 93 ? -24.865 -9.376 47.127 1.00 86.62 93 GLN A CA 1
ATOM 768 C C . GLN A 1 93 ? -26.328 -9.789 47.353 1.00 86.62 93 GLN A C 1
ATOM 770 O O . GLN A 1 93 ? -27.194 -8.918 47.373 1.00 86.62 93 GLN A O 1
ATOM 775 N N . ASN A 1 94 ? -26.640 -11.064 47.591 1.00 87.81 94 ASN A N 1
ATOM 776 C CA . ASN A 1 94 ? -28.027 -11.519 47.818 1.00 87.81 94 ASN A CA 1
ATOM 777 C C . ASN A 1 94 ? -28.977 -11.094 46.674 1.00 87.81 94 ASN A C 1
ATOM 779 O O . ASN A 1 94 ? -30.001 -10.455 46.909 1.00 87.81 94 ASN A O 1
ATOM 783 N N . LEU A 1 95 ? -28.577 -11.365 45.430 1.00 91.00 95 LEU A N 1
ATOM 784 C CA . LEU A 1 95 ? -29.411 -11.158 44.245 1.00 91.00 95 LEU A CA 1
ATOM 785 C C . LEU A 1 95 ? -30.466 -12.268 44.145 1.00 91.00 95 LEU A C 1
ATOM 787 O O . LEU A 1 95 ? -30.206 -13.417 44.508 1.00 91.00 95 LEU A O 1
ATOM 791 N N . SER A 1 96 ? -31.649 -11.932 43.639 1.00 93.62 96 SER A N 1
ATOM 792 C CA . SER A 1 96 ? -32.637 -12.922 43.207 1.00 93.62 96 SER A CA 1
ATOM 793 C C . SER A 1 96 ? -32.243 -13.542 41.862 1.00 93.62 96 SER A C 1
ATOM 795 O O . SER A 1 96 ? -31.509 -12.940 41.082 1.00 93.62 96 SER A O 1
ATOM 797 N N . ALA A 1 97 ? -32.776 -14.729 41.554 1.00 94.56 97 ALA A N 1
ATOM 798 C CA . ALA A 1 97 ? -32.463 -15.439 40.309 1.00 94.56 97 ALA A CA 1
ATOM 799 C C . ALA A 1 97 ? -32.725 -14.596 39.043 1.00 94.56 97 ALA A C 1
ATOM 801 O O . ALA A 1 97 ? -31.954 -14.673 38.093 1.00 94.56 97 ALA A O 1
ATOM 802 N N . LEU A 1 98 ? -33.770 -13.758 39.049 1.00 95.38 98 LEU A N 1
ATOM 803 C CA . LEU A 1 98 ? -34.088 -12.873 37.927 1.00 95.38 98 LEU A CA 1
ATOM 804 C C . LEU A 1 98 ? -33.083 -11.718 37.783 1.00 95.38 98 LEU A C 1
ATOM 806 O O . LEU A 1 98 ? -32.727 -11.352 36.667 1.00 95.38 98 LEU A O 1
ATOM 810 N N . GLU A 1 99 ? -32.619 -11.144 38.895 1.00 95.12 99 GLU A N 1
ATOM 811 C CA . GLU A 1 99 ? -31.593 -10.094 38.867 1.00 95.12 99 GLU A CA 1
ATOM 812 C C . GLU A 1 99 ? -30.236 -10.656 38.425 1.00 95.12 99 GLU A C 1
ATOM 814 O O . GLU A 1 99 ? -29.524 -9.993 37.676 1.00 95.12 99 GLU A O 1
ATOM 819 N N . THR A 1 100 ? -29.890 -11.880 38.842 1.00 95.50 100 THR A N 1
ATOM 820 C CA . THR A 1 100 ? -28.704 -12.595 38.350 1.00 95.50 100 THR A CA 1
ATOM 821 C C . THR A 1 100 ? -28.788 -12.817 36.840 1.00 95.50 100 THR A C 1
ATOM 823 O O . THR A 1 100 ? -27.891 -12.384 36.128 1.00 95.50 100 THR A O 1
ATOM 826 N N . GLU A 1 101 ? -29.887 -13.387 36.339 1.00 96.31 101 GLU A N 1
ATOM 827 C CA . GLU A 1 101 ? -30.083 -13.653 34.905 1.00 96.31 101 GLU A CA 1
ATOM 828 C C . GLU A 1 101 ? -30.065 -12.363 34.057 1.00 96.31 101 GLU A C 1
ATOM 830 O O . GLU A 1 101 ? -29.519 -12.342 32.955 1.00 96.31 101 GLU A O 1
ATOM 835 N N . PHE A 1 102 ? -30.612 -11.260 34.582 1.00 96.50 102 PHE A N 1
ATOM 836 C CA . PHE A 1 102 ? -30.550 -9.942 33.943 1.00 96.50 102 PHE A CA 1
ATOM 837 C C . PHE A 1 102 ? -29.118 -9.386 33.863 1.00 96.50 102 PHE A C 1
ATOM 839 O O . PHE A 1 102 ? -28.735 -8.797 32.847 1.00 96.50 102 PHE A O 1
ATOM 846 N N . LEU A 1 103 ? -28.314 -9.556 34.920 1.00 95.88 103 LEU A N 1
ATOM 847 C CA . LEU A 1 103 ? -26.918 -9.114 34.932 1.00 95.88 103 LEU A CA 1
ATOM 848 C C . LEU A 1 103 ? -26.029 -10.002 34.054 1.00 95.88 103 LEU A C 1
ATOM 850 O O . LEU A 1 103 ? -25.215 -9.458 33.315 1.00 95.88 103 LEU A O 1
ATOM 854 N N . GLU A 1 104 ? -26.224 -11.321 34.062 1.00 95.31 104 GLU A N 1
ATOM 855 C CA . GLU A 1 104 ? -25.538 -12.259 33.160 1.00 95.31 104 GLU A CA 1
ATOM 856 C C . GLU A 1 104 ? -25.823 -11.907 31.693 1.00 95.31 104 GLU A C 1
ATOM 858 O O . GLU A 1 104 ? -24.891 -11.662 30.930 1.00 95.31 104 GLU A O 1
ATOM 863 N N . ALA A 1 105 ? -27.097 -11.725 31.321 1.00 96.25 105 ALA A N 1
ATOM 864 C CA . ALA A 1 105 ? -27.467 -11.275 29.978 1.00 96.25 105 ALA A CA 1
ATOM 865 C C . ALA A 1 105 ? -26.846 -9.909 29.616 1.00 96.25 105 ALA A C 1
ATOM 867 O O . ALA A 1 105 ? -26.464 -9.684 28.466 1.00 96.25 105 ALA A O 1
ATOM 868 N N . SER A 1 106 ? -26.716 -9.002 30.592 1.00 95.88 106 SER A N 1
ATOM 869 C CA . SER A 1 106 ? -26.069 -7.696 30.410 1.00 95.88 106 SER A CA 1
ATOM 870 C C . SER A 1 106 ? -24.553 -7.808 30.187 1.00 95.88 106 SER A C 1
ATOM 872 O O . SER A 1 106 ? -24.000 -7.076 29.363 1.00 95.88 106 SER A O 1
ATOM 874 N N . GLU A 1 107 ? -23.870 -8.722 30.885 1.00 95.19 107 GLU A N 1
ATOM 875 C CA . GLU A 1 107 ? -22.443 -8.997 30.679 1.00 95.19 107 GLU A CA 1
ATOM 876 C C . GLU A 1 107 ? -22.188 -9.717 29.346 1.00 95.19 107 GLU A C 1
ATOM 878 O O . GLU A 1 107 ? -21.277 -9.318 28.618 1.00 95.19 107 GLU A O 1
ATOM 883 N N . ASP A 1 108 ? -23.018 -10.693 28.973 1.00 95.62 108 ASP A N 1
ATOM 884 C CA . ASP A 1 108 ? -22.943 -11.397 27.686 1.00 95.62 108 ASP A CA 1
ATOM 885 C C . ASP A 1 108 ? -23.152 -10.444 26.500 1.00 95.62 108 ASP A C 1
ATOM 887 O O . ASP A 1 108 ? -22.399 -10.479 25.524 1.00 95.62 108 ASP A O 1
ATOM 891 N N . ALA A 1 109 ? -24.132 -9.537 26.588 1.00 94.81 109 ALA A N 1
ATOM 892 C CA . ALA A 1 109 ? -24.371 -8.524 25.561 1.00 94.81 109 ALA A CA 1
ATOM 893 C C . ALA A 1 109 ? -23.178 -7.563 25.402 1.00 94.81 109 ALA A C 1
ATOM 895 O O . ALA A 1 109 ? -22.814 -7.212 24.277 1.00 94.81 109 ALA A O 1
ATOM 896 N N . LEU A 1 110 ? -22.532 -7.171 26.508 1.00 94.12 110 LEU A N 1
ATOM 897 C CA . LEU A 1 110 ? -21.330 -6.335 26.476 1.00 94.12 110 LEU A CA 1
ATOM 898 C C . LEU A 1 110 ? -20.134 -7.070 25.847 1.00 94.12 110 LEU A C 1
ATOM 900 O O . LEU A 1 110 ? -19.414 -6.476 25.045 1.00 94.12 110 LEU A O 1
ATOM 904 N N . GLN A 1 111 ? -19.939 -8.353 26.170 1.00 93.69 111 GLN A N 1
ATOM 905 C CA . GLN A 1 111 ? -18.892 -9.189 25.566 1.00 93.69 111 GLN A CA 1
ATOM 906 C C . GLN A 1 111 ? -19.131 -9.408 24.065 1.00 93.69 111 GLN A C 1
ATOM 908 O O . GLN A 1 111 ? -18.208 -9.296 23.260 1.00 93.69 111 GLN A O 1
ATOM 913 N N . ALA A 1 112 ? -20.375 -9.673 23.661 1.00 94.38 112 ALA A N 1
ATOM 914 C CA . ALA A 1 112 ? -20.734 -9.809 22.253 1.00 94.38 112 ALA A CA 1
ATOM 915 C C . ALA A 1 112 ? -20.476 -8.508 21.472 1.00 94.38 112 ALA A C 1
ATOM 917 O O . ALA A 1 112 ? -19.949 -8.559 20.359 1.00 94.38 112 ALA A O 1
ATOM 918 N N . ALA A 1 113 ? -20.789 -7.348 22.060 1.00 93.00 113 ALA A N 1
ATOM 919 C CA . ALA A 1 113 ? -20.520 -6.045 21.457 1.00 93.00 113 ALA A CA 1
ATOM 920 C C . ALA A 1 113 ? -19.013 -5.765 21.305 1.00 93.00 113 ALA A C 1
ATOM 922 O O . ALA A 1 113 ? -18.588 -5.339 20.230 1.00 93.00 113 ALA A O 1
ATOM 923 N N . SER A 1 114 ? -18.188 -6.054 22.320 1.00 92.81 114 SER A N 1
ATOM 924 C CA . SER A 1 114 ? -16.734 -5.843 22.224 1.00 92.81 114 SER A CA 1
ATOM 925 C C . SER A 1 114 ? -16.074 -6.771 21.200 1.00 92.81 114 SER A C 1
ATOM 927 O O . SER A 1 114 ? -15.222 -6.327 20.433 1.00 92.81 114 SER A O 1
ATOM 929 N N . LEU A 1 115 ? -16.515 -8.031 21.108 1.00 95.75 115 LEU A N 1
ATOM 930 C CA . LEU A 1 115 ? -16.070 -8.957 20.062 1.00 95.75 115 LEU A CA 1
ATOM 931 C C . LEU A 1 115 ? -16.498 -8.493 18.662 1.00 95.75 115 LEU A C 1
ATOM 933 O O . LEU A 1 115 ? -15.751 -8.671 17.701 1.00 95.75 115 LEU A O 1
ATOM 937 N N . GLN A 1 116 ? -17.683 -7.896 18.507 1.00 95.19 116 GLN A N 1
ATOM 938 C CA . GLN A 1 116 ? -18.096 -7.299 17.232 1.00 95.19 116 GLN A CA 1
ATOM 939 C C . GLN A 1 116 ? -17.225 -6.093 16.862 1.00 95.19 116 GLN A C 1
ATOM 941 O O . GLN A 1 116 ? -16.796 -6.000 15.713 1.00 95.19 116 GLN A O 1
ATOM 946 N N . GLU A 1 117 ? -16.919 -5.209 17.814 1.00 96.06 117 GLU A N 1
ATOM 947 C CA . GLU A 1 117 ? -16.022 -4.067 17.601 1.00 96.06 117 GLU A CA 1
ATOM 948 C C . GLU A 1 117 ? -14.614 -4.526 17.187 1.00 96.06 117 GLU A C 1
ATOM 950 O O . GLU A 1 117 ? -14.098 -4.069 16.167 1.00 96.06 117 GLU A O 1
ATOM 955 N N . GLU A 1 118 ? -14.031 -5.500 17.892 1.00 96.31 118 GLU A N 1
ATOM 956 C CA . GLU A 1 118 ? -12.732 -6.087 17.542 1.00 96.31 118 GLU A CA 1
ATOM 957 C C . GLU A 1 118 ? -12.745 -6.704 16.131 1.00 96.31 118 GLU A C 1
ATOM 959 O O . GLU A 1 118 ? -11.852 -6.445 15.322 1.00 96.31 118 GLU A O 1
ATOM 964 N N 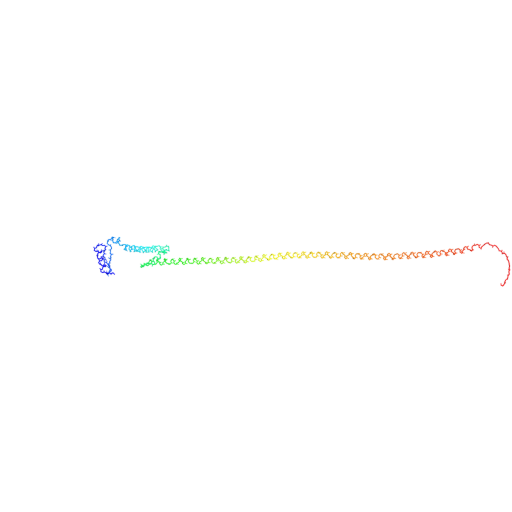. ASN A 1 119 ? -13.790 -7.463 15.783 1.00 97.12 119 ASN A N 1
ATOM 965 C CA . ASN A 1 119 ? -13.946 -8.034 14.442 1.00 97.12 119 ASN A CA 1
ATOM 966 C C . ASN A 1 119 ? -14.095 -6.959 13.350 1.00 97.12 119 ASN A C 1
ATOM 968 O O . ASN A 1 119 ? -13.577 -7.138 12.246 1.00 97.12 119 ASN A O 1
ATOM 972 N N . LEU A 1 120 ? -14.767 -5.839 13.636 1.00 97.62 120 LEU A N 1
ATOM 973 C CA . LEU A 1 120 ? -14.879 -4.710 12.709 1.00 97.62 120 LEU A CA 1
ATOM 974 C C . LEU A 1 120 ? -13.534 -4.000 12.515 1.00 97.62 120 LEU A C 1
ATOM 976 O O . LEU A 1 120 ? -13.173 -3.715 11.374 1.00 97.62 120 LEU A O 1
ATOM 980 N N . LEU A 1 121 ? -12.771 -3.770 13.587 1.00 97.44 121 LEU A N 1
ATOM 981 C CA . LEU A 1 121 ? -11.424 -3.193 13.515 1.00 97.44 121 LEU A CA 1
ATOM 982 C C . LEU A 1 121 ? -10.477 -4.101 12.717 1.00 97.44 121 LEU A C 1
ATOM 984 O O . LEU A 1 121 ? -9.878 -3.654 11.738 1.00 97.44 121 LEU A O 1
ATOM 988 N N . ASN A 1 122 ? -10.447 -5.399 13.033 1.00 97.38 122 ASN A N 1
ATOM 989 C CA . ASN A 1 122 ? -9.688 -6.402 12.281 1.00 97.38 122 ASN A CA 1
ATOM 990 C C . ASN A 1 122 ? -10.107 -6.446 10.798 1.00 97.38 122 ASN A C 1
ATOM 992 O O . ASN A 1 122 ? -9.261 -6.583 9.906 1.00 97.38 122 ASN A O 1
ATOM 996 N N . ARG A 1 123 ? -11.405 -6.280 10.492 1.00 97.69 123 ARG A N 1
ATOM 997 C CA . ARG A 1 123 ? -11.877 -6.216 9.101 1.00 97.69 123 ARG A CA 1
ATOM 998 C C . ARG A 1 123 ? -11.413 -4.940 8.399 1.00 97.69 123 ARG A C 1
ATOM 1000 O O . ARG A 1 1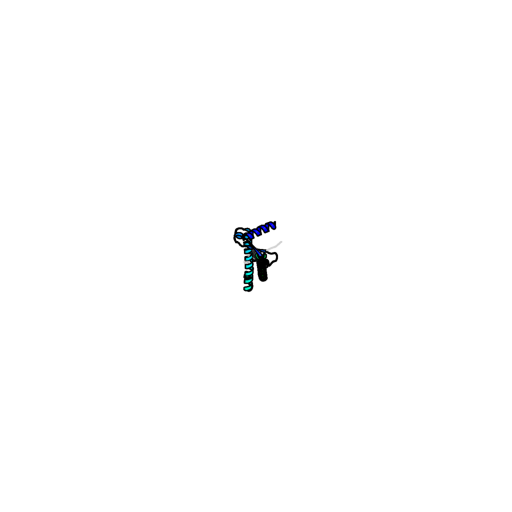23 ? -10.977 -5.039 7.251 1.00 97.69 123 ARG A O 1
ATOM 1007 N N . LEU A 1 124 ? -11.466 -3.781 9.053 1.00 98.12 124 LEU A N 1
ATOM 1008 C CA . LEU A 1 124 ? -10.972 -2.514 8.501 1.00 98.12 124 LEU A CA 1
ATOM 1009 C C . LEU A 1 124 ? -9.470 -2.574 8.199 1.00 98.12 124 LEU A C 1
ATOM 1011 O O . LEU A 1 124 ? -9.062 -2.172 7.108 1.00 98.12 124 LEU A O 1
ATOM 1015 N N . ASP A 1 125 ? -8.666 -3.148 9.096 1.00 97.88 125 ASP A N 1
ATOM 1016 C CA . ASP A 1 125 ? -7.231 -3.337 8.861 1.00 97.88 125 ASP A CA 1
ATOM 1017 C C . ASP A 1 125 ? -6.956 -4.320 7.712 1.00 97.88 125 ASP A C 1
ATOM 1019 O O . ASP A 1 125 ? -6.100 -4.042 6.868 1.00 97.88 125 ASP A O 1
ATOM 1023 N N . SER A 1 126 ? -7.726 -5.411 7.585 1.00 97.38 126 SER A N 1
ATOM 1024 C CA . SER A 1 126 ? -7.601 -6.315 6.426 1.00 97.38 126 SER A CA 1
ATOM 1025 C C . SER A 1 126 ? -7.909 -5.608 5.096 1.00 97.38 126 SER A C 1
ATOM 1027 O O . SER A 1 126 ? -7.132 -5.711 4.149 1.00 97.38 126 SER A O 1
ATOM 1029 N N . LEU A 1 127 ? -8.979 -4.804 5.038 1.00 98.19 127 LEU A N 1
ATOM 1030 C CA . LEU A 1 127 ? -9.358 -4.033 3.847 1.00 98.19 127 LEU A CA 1
ATOM 1031 C C . LEU A 1 127 ? -8.320 -2.957 3.505 1.00 98.19 127 LEU A C 1
ATOM 1033 O O . LEU A 1 127 ? -8.058 -2.684 2.332 1.00 98.19 127 LEU A O 1
ATOM 1037 N N . ARG A 1 128 ? -7.702 -2.353 4.524 1.00 98.31 128 ARG A N 1
ATOM 1038 C CA . ARG A 1 128 ? -6.600 -1.409 4.346 1.00 98.31 128 ARG A CA 1
ATOM 1039 C C . ARG A 1 128 ? -5.375 -2.093 3.735 1.00 98.31 128 ARG A C 1
ATOM 1041 O O . ARG A 1 128 ? -4.816 -1.561 2.778 1.00 98.31 128 ARG A O 1
ATOM 1048 N N . GLN A 1 129 ? -4.984 -3.262 4.243 1.00 98.12 129 GLN A N 1
ATOM 1049 C CA . GLN A 1 129 ? -3.866 -4.042 3.698 1.00 98.12 129 GLN A CA 1
ATOM 1050 C C . GLN A 1 129 ? -4.142 -4.508 2.259 1.00 98.12 129 GLN A C 1
ATOM 1052 O O . GLN A 1 129 ? -3.267 -4.387 1.403 1.00 98.12 129 GLN A O 1
ATOM 1057 N N . GLU A 1 130 ? -5.367 -4.960 1.961 1.00 98.25 130 GLU A N 1
ATOM 1058 C CA . GLU A 1 130 ? -5.810 -5.285 0.596 1.00 98.25 130 GLU A CA 1
ATOM 1059 C C . GLU A 1 130 ? -5.655 -4.070 -0.347 1.00 98.25 130 GLU A C 1
ATOM 1061 O O . GLU A 1 130 ? -5.074 -4.188 -1.429 1.00 98.25 130 GLU A O 1
ATOM 1066 N N . LEU A 1 131 ? -6.098 -2.878 0.074 1.00 98.44 131 LEU A N 1
ATOM 1067 C CA . LEU A 1 131 ? -5.980 -1.638 -0.706 1.00 98.44 131 LEU A CA 1
ATOM 1068 C C . LEU A 1 131 ? -4.520 -1.198 -0.918 1.00 98.44 131 LEU A C 1
ATOM 1070 O O . LEU A 1 131 ? -4.159 -0.754 -2.011 1.00 98.44 131 LEU A O 1
ATOM 1074 N N . GLU A 1 132 ? -3.676 -1.304 0.109 1.00 98.06 132 GLU A N 1
ATOM 1075 C CA . GLU A 1 132 ? -2.242 -0.998 0.021 1.00 98.06 132 GLU A CA 1
ATOM 1076 C C . GLU A 1 132 ? -1.523 -1.977 -0.932 1.00 98.06 132 GLU A C 1
ATOM 1078 O O . GLU A 1 132 ? -0.738 -1.540 -1.777 1.00 98.06 132 GLU A O 1
ATOM 1083 N N . ALA A 1 133 ? -1.871 -3.270 -0.904 1.00 98.06 133 ALA A N 1
ATOM 1084 C CA . ALA A 1 133 ? -1.345 -4.273 -1.832 1.00 98.06 133 ALA A CA 1
ATOM 1085 C C . ALA A 1 133 ? -1.773 -4.027 -3.294 1.00 98.06 133 ALA A C 1
ATOM 1087 O O . ALA A 1 133 ? -0.953 -4.149 -4.208 1.00 98.06 133 ALA A O 1
ATOM 1088 N N . VAL A 1 134 ? -3.033 -3.635 -3.532 1.00 98.31 134 VAL A N 1
ATOM 1089 C CA . VAL A 1 134 ? -3.520 -3.260 -4.874 1.00 98.31 134 VAL A CA 1
ATOM 1090 C C . VAL A 1 134 ? -2.755 -2.049 -5.415 1.00 98.31 134 VAL A C 1
ATOM 1092 O O . VAL A 1 134 ? -2.285 -2.092 -6.552 1.00 98.31 134 VAL A O 1
ATOM 1095 N N . ARG A 1 135 ? -2.550 -1.007 -4.597 1.00 98.25 135 ARG A N 1
ATOM 1096 C CA . ARG A 1 135 ? -1.781 0.193 -4.981 1.00 98.25 135 ARG A CA 1
ATOM 1097 C C . ARG A 1 135 ? -0.323 -0.123 -5.313 1.00 98.25 135 ARG A C 1
ATOM 1099 O O . ARG A 1 135 ? 0.183 0.358 -6.323 1.00 98.25 135 ARG A O 1
ATOM 1106 N N . ALA A 1 136 ? 0.344 -0.955 -4.513 1.00 97.75 136 ALA A N 1
ATOM 1107 C CA . ALA A 1 136 ? 1.720 -1.380 -4.786 1.00 97.75 136 ALA A CA 1
ATOM 1108 C C . ALA A 1 136 ? 1.831 -2.156 -6.115 1.00 97.75 136 ALA A C 1
ATOM 1110 O O . ALA A 1 136 ? 2.776 -1.970 -6.889 1.00 97.75 136 ALA A O 1
ATOM 1111 N N . ARG A 1 137 ? 0.831 -2.993 -6.423 1.00 98.19 137 ARG A N 1
ATOM 1112 C CA . ARG A 1 137 ? 0.761 -3.722 -7.694 1.00 98.19 137 ARG A CA 1
ATOM 1113 C C . ARG A 1 137 ? 0.492 -2.799 -8.883 1.00 98.19 137 ARG A C 1
ATOM 1115 O O . ARG A 1 137 ? 1.115 -2.976 -9.926 1.00 98.19 137 ARG A O 1
ATOM 1122 N N . GLU A 1 138 ? -0.377 -1.802 -8.726 1.00 98.12 138 GLU A N 1
ATOM 1123 C CA . GLU A 1 138 ? -0.608 -0.770 -9.742 1.00 98.12 138 GLU A CA 1
ATOM 1124 C C . GLU A 1 138 ? 0.677 0.017 -10.039 1.00 98.12 138 GLU A C 1
ATOM 1126 O O . GLU A 1 138 ? 1.056 0.148 -11.200 1.00 98.12 138 GLU A O 1
ATOM 1131 N N . GLN A 1 139 ? 1.400 0.462 -9.005 1.00 97.50 139 GLN A N 1
ATOM 1132 C CA . GLN A 1 139 ? 2.688 1.151 -9.157 1.00 97.50 139 GLN A CA 1
ATOM 1133 C C . GLN A 1 139 ? 3.727 0.289 -9.885 1.00 97.50 139 GLN A C 1
ATOM 1135 O O . GLN A 1 139 ? 4.438 0.792 -10.754 1.00 97.50 139 GLN A O 1
ATOM 1140 N N . THR A 1 140 ? 3.778 -1.013 -9.587 1.00 98.06 140 THR A N 1
ATOM 1141 C CA . THR A 1 140 ? 4.672 -1.958 -10.278 1.00 98.06 140 THR A CA 1
ATOM 1142 C C . THR A 1 140 ? 4.331 -2.045 -11.769 1.00 98.06 140 THR A C 1
ATOM 1144 O O . THR A 1 140 ? 5.216 -1.889 -12.607 1.00 98.06 140 THR A O 1
ATOM 1147 N N . LEU A 1 141 ? 3.047 -2.196 -12.118 1.00 98.06 141 LEU A N 1
ATOM 1148 C CA . LEU A 1 141 ? 2.590 -2.236 -13.514 1.00 98.06 141 LEU A CA 1
ATOM 1149 C C . LEU A 1 141 ? 2.836 -0.910 -14.254 1.00 98.06 141 LEU A C 1
ATOM 1151 O O . LEU A 1 141 ? 3.234 -0.921 -15.417 1.00 98.06 141 LEU A O 1
ATOM 1155 N N . GLN A 1 142 ? 2.637 0.235 -13.592 1.00 97.75 142 GLN A N 1
ATOM 1156 C CA . GLN A 1 142 ? 2.966 1.551 -14.151 1.00 97.75 142 GLN A CA 1
ATOM 1157 C C . GLN A 1 142 ? 4.474 1.683 -14.416 1.00 97.75 142 GLN A C 1
ATOM 1159 O O . GLN A 1 142 ? 4.875 2.178 -15.473 1.00 97.75 142 GLN A O 1
ATOM 1164 N N . GLN A 1 143 ? 5.317 1.201 -13.496 1.00 97.44 143 GLN A N 1
ATOM 1165 C CA . GLN A 1 143 ? 6.766 1.195 -13.665 1.00 97.44 143 GLN A CA 1
ATOM 1166 C C . GLN A 1 143 ? 7.188 0.286 -14.830 1.00 97.44 143 GLN A C 1
ATOM 1168 O O . GLN A 1 143 ? 7.893 0.757 -15.723 1.00 97.44 143 GLN A O 1
ATOM 1173 N N . GLU A 1 144 ? 6.709 -0.960 -14.888 1.00 97.25 144 GLU A N 1
ATOM 1174 C CA . GLU A 1 144 ? 6.954 -1.885 -16.007 1.00 97.25 144 GLU A CA 1
ATOM 1175 C C . GLU A 1 144 ? 6.555 -1.257 -17.350 1.00 97.25 144 GLU A C 1
ATOM 1177 O O . GLU A 1 144 ? 7.380 -1.167 -18.263 1.00 97.25 144 GLU A O 1
ATOM 1182 N N . LEU A 1 145 ? 5.334 -0.726 -17.449 1.00 98.06 145 LEU A N 1
ATOM 1183 C CA . LEU A 1 145 ? 4.825 -0.078 -18.656 1.00 98.06 145 LEU A CA 1
ATOM 1184 C C . LEU A 1 145 ? 5.678 1.133 -19.067 1.00 98.06 145 LEU A C 1
ATOM 1186 O O . LEU A 1 145 ? 5.988 1.278 -20.251 1.00 98.06 145 LEU A O 1
ATOM 1190 N N . SER A 1 146 ? 6.136 1.951 -18.112 1.00 96.81 146 SER A N 1
ATOM 1191 C CA . SER A 1 146 ? 7.053 3.064 -18.395 1.00 96.81 146 SER A CA 1
ATOM 1192 C C . SER A 1 146 ? 8.408 2.589 -18.943 1.00 96.81 146 SER A C 1
ATOM 1194 O O . SER A 1 146 ? 8.934 3.197 -19.878 1.00 96.81 146 SER A O 1
ATOM 1196 N N . THR A 1 147 ? 8.955 1.471 -18.442 1.00 97.81 147 THR A N 1
ATOM 1197 C CA . THR A 1 147 ? 10.216 0.913 -18.967 1.00 97.81 147 THR A CA 1
ATOM 1198 C C . THR A 1 147 ? 10.049 0.354 -20.377 1.00 97.81 147 THR A C 1
ATOM 1200 O O . THR A 1 147 ? 10.889 0.619 -21.236 1.00 97.81 147 THR A O 1
ATOM 1203 N N . ILE A 1 148 ? 8.939 -0.338 -20.655 1.00 97.50 148 ILE A N 1
ATOM 1204 C CA . ILE A 1 148 ? 8.614 -0.852 -21.991 1.00 97.50 148 ILE A CA 1
ATOM 1205 C C . ILE A 1 148 ? 8.459 0.310 -22.979 1.00 97.50 148 ILE A C 1
ATOM 1207 O O . ILE A 1 148 ? 9.039 0.273 -24.063 1.00 97.50 148 ILE A O 1
ATOM 1211 N N . GLN A 1 149 ? 7.746 1.375 -22.596 1.00 97.25 149 GLN A N 1
ATOM 1212 C CA . GLN A 1 149 ? 7.604 2.583 -23.414 1.00 97.25 149 GLN A CA 1
ATOM 1213 C C . GLN A 1 149 ? 8.947 3.281 -23.668 1.00 97.25 149 GLN A C 1
ATOM 1215 O O . GLN A 1 149 ? 9.214 3.685 -24.800 1.00 97.25 149 GLN A O 1
ATOM 1220 N N . ALA A 1 150 ? 9.814 3.390 -22.657 1.00 96.81 150 ALA A N 1
ATOM 1221 C CA . ALA A 1 150 ? 11.146 3.972 -22.812 1.00 96.81 150 ALA A CA 1
ATOM 1222 C C . ALA A 1 150 ? 12.029 3.152 -23.770 1.00 96.81 150 ALA A C 1
ATOM 1224 O O . ALA A 1 150 ? 12.687 3.727 -24.638 1.00 96.81 150 ALA A O 1
ATOM 1225 N N . VAL A 1 151 ? 12.004 1.817 -23.667 1.00 97.50 151 VAL A N 1
ATOM 1226 C CA . VAL A 1 151 ? 12.731 0.919 -24.581 1.00 97.50 151 VAL A CA 1
ATOM 1227 C C . VAL A 1 151 ? 12.173 1.009 -26.002 1.00 97.50 151 VAL A C 1
ATOM 1229 O O . VAL A 1 151 ? 12.954 1.169 -26.936 1.00 97.50 151 VAL A O 1
ATOM 1232 N N . ALA A 1 152 ? 10.849 0.971 -26.178 1.00 96.81 152 ALA A N 1
ATOM 1233 C CA . ALA A 1 152 ? 10.207 1.082 -27.488 1.00 96.81 152 ALA A CA 1
ATOM 1234 C C . ALA A 1 152 ? 10.529 2.423 -28.167 1.00 96.81 152 ALA A C 1
ATOM 1236 O O . ALA A 1 152 ? 10.950 2.447 -29.323 1.00 96.81 152 ALA A O 1
ATOM 1237 N N . LYS A 1 153 ? 10.435 3.537 -27.426 1.00 96.50 153 LYS A N 1
ATOM 1238 C CA . LYS A 1 153 ? 10.831 4.860 -27.924 1.00 96.50 153 LYS A CA 1
ATOM 1239 C C . LYS A 1 153 ? 12.309 4.890 -28.318 1.00 96.50 153 LYS A C 1
ATOM 1241 O O . LYS A 1 153 ? 12.649 5.421 -29.372 1.00 96.50 153 LYS A O 1
ATOM 1246 N N . ARG A 1 154 ? 13.191 4.301 -27.503 1.00 96.88 154 ARG A N 1
ATOM 1247 C CA . ARG A 1 154 ? 14.627 4.279 -27.801 1.00 96.88 154 ARG A CA 1
ATOM 1248 C C . ARG A 1 154 ? 14.951 3.429 -29.029 1.00 96.88 154 ARG A C 1
ATOM 1250 O O . ARG A 1 154 ? 15.835 3.798 -29.796 1.00 96.88 154 ARG A O 1
ATOM 1257 N N . GLN A 1 155 ? 14.236 2.323 -29.236 1.00 95.12 155 GLN A N 1
ATOM 1258 C CA . GLN A 1 155 ? 14.356 1.518 -30.452 1.00 95.12 155 GLN A CA 1
ATOM 1259 C C . GLN A 1 155 ? 13.944 2.322 -31.688 1.00 95.12 155 GLN A C 1
ATOM 1261 O O . GLN A 1 155 ? 14.726 2.365 -32.636 1.00 95.12 155 GLN A O 1
ATOM 1266 N N . GLU A 1 156 ? 12.806 3.022 -31.644 1.00 96.62 156 GLU A N 1
ATOM 1267 C CA . GLU A 1 156 ? 12.343 3.896 -32.732 1.00 96.62 156 GLU A CA 1
ATOM 1268 C C . GLU A 1 156 ? 13.374 4.988 -33.068 1.00 96.62 156 GLU A C 1
ATOM 1270 O O . GLU A 1 156 ? 13.786 5.104 -34.220 1.00 96.62 156 GLU A O 1
ATOM 1275 N N . GLU A 1 157 ? 13.884 5.716 -32.065 1.00 96.12 157 GLU A N 1
ATOM 1276 C CA . GLU A 1 157 ? 14.958 6.710 -32.245 1.00 96.12 157 GLU A CA 1
ATOM 1277 C C . GLU A 1 157 ? 16.173 6.099 -32.976 1.00 96.12 157 GLU A C 1
ATOM 1279 O O . GLU A 1 157 ? 16.612 6.617 -34.004 1.00 96.12 157 GLU A O 1
ATOM 1284 N N . THR A 1 158 ? 16.672 4.944 -32.516 1.00 97.38 158 THR A N 1
ATOM 1285 C CA . THR A 1 158 ? 17.822 4.277 -33.158 1.00 97.38 158 THR A CA 1
ATOM 1286 C C . THR A 1 158 ? 17.513 3.679 -34.533 1.00 97.38 158 THR A C 1
ATOM 1288 O O . THR A 1 158 ? 18.435 3.450 -35.319 1.00 97.38 158 THR A O 1
ATOM 1291 N N . PHE A 1 159 ? 16.247 3.395 -34.845 1.00 97.31 159 PHE A N 1
ATOM 1292 C CA . PHE A 1 159 ? 15.825 2.923 -36.161 1.00 97.31 159 PHE A CA 1
ATOM 1293 C C . PHE A 1 159 ? 15.804 4.079 -37.168 1.00 97.31 159 PHE A C 1
ATOM 1295 O O . PHE A 1 159 ? 16.371 3.945 -38.252 1.00 97.31 159 PHE A O 1
ATOM 1302 N N . GLN A 1 160 ? 15.273 5.240 -36.775 1.00 95.69 160 GLN A N 1
ATOM 1303 C CA . GLN A 1 160 ? 15.298 6.462 -37.585 1.00 95.69 160 GLN A CA 1
ATOM 1304 C C . GLN A 1 160 ? 16.738 6.942 -37.856 1.00 95.69 160 GLN A C 1
ATOM 1306 O O . GLN A 1 160 ? 17.082 7.260 -38.994 1.00 95.69 160 GLN A O 1
ATOM 1311 N N . GLU A 1 161 ? 17.631 6.898 -36.858 1.00 95.25 161 GLU A N 1
ATOM 1312 C CA . GLU A 1 161 ? 19.068 7.180 -37.044 1.00 95.25 161 GLU A CA 1
ATOM 1313 C C . GLU A 1 161 ? 19.730 6.234 -38.071 1.00 95.25 161 GLU A C 1
ATOM 1315 O O . GLU A 1 161 ? 20.534 6.663 -38.910 1.00 95.25 161 GLU A O 1
ATOM 1320 N N . ARG A 1 162 ? 19.380 4.938 -38.048 1.00 97.06 162 ARG A N 1
ATOM 1321 C CA . ARG A 1 162 ? 19.871 3.945 -39.022 1.00 97.06 162 ARG A CA 1
ATOM 1322 C C . ARG A 1 162 ? 19.306 4.171 -40.421 1.00 97.06 162 ARG A C 1
ATOM 1324 O O . ARG A 1 162 ? 20.054 4.033 -41.383 1.00 97.06 162 ARG A O 1
ATOM 1331 N N . LEU A 1 163 ? 18.030 4.539 -40.547 1.00 96.88 163 LEU A N 1
ATOM 1332 C CA . LEU A 1 163 ? 17.426 4.896 -41.832 1.00 96.88 163 LEU A CA 1
ATOM 1333 C C . LEU A 1 163 ? 18.116 6.120 -42.442 1.00 96.88 163 LEU A C 1
ATOM 1335 O O . LEU A 1 163 ? 18.591 6.048 -43.572 1.00 96.88 163 LEU A O 1
ATOM 1339 N N . HIS A 1 164 ? 18.267 7.208 -41.683 1.00 95.69 164 HIS A N 1
ATOM 1340 C CA . HIS A 1 164 ? 18.928 8.421 -42.174 1.00 95.69 164 HIS A CA 1
ATOM 1341 C C . HIS A 1 164 ? 20.393 8.192 -42.567 1.00 95.69 164 HIS A C 1
ATOM 1343 O O . HIS A 1 164 ? 20.834 8.686 -43.605 1.00 95.69 164 HIS A O 1
ATOM 1349 N N . SER A 1 165 ? 21.153 7.424 -41.780 1.00 94.50 165 SER A N 1
ATOM 1350 C CA . SER A 1 165 ? 22.540 7.087 -42.133 1.00 94.50 165 SER A CA 1
ATOM 1351 C C . SER A 1 165 ? 22.630 6.138 -43.335 1.00 94.50 165 SER A C 1
ATOM 1353 O O . SER A 1 165 ? 23.519 6.305 -44.169 1.00 94.50 165 SER A O 1
ATOM 1355 N N . PHE A 1 166 ? 21.691 5.198 -43.492 1.00 97.19 166 PHE A N 1
ATOM 1356 C CA . PHE A 1 166 ? 21.587 4.365 -44.692 1.00 97.19 166 PHE A CA 1
ATOM 1357 C C . PHE A 1 166 ? 21.272 5.197 -45.944 1.00 97.19 166 PHE A C 1
ATOM 1359 O O . PHE A 1 166 ? 21.972 5.065 -46.947 1.00 97.19 166 PHE A O 1
ATOM 1366 N N . GLU A 1 167 ? 20.289 6.101 -45.883 1.00 96.56 167 GLU A N 1
ATOM 1367 C CA . GLU A 1 167 ? 19.969 7.014 -46.987 1.00 96.56 167 GLU A CA 1
ATOM 1368 C C . GLU A 1 167 ? 21.152 7.914 -47.361 1.00 96.56 167 GLU A C 1
ATOM 1370 O O . GLU A 1 167 ? 21.440 8.091 -48.545 1.00 96.56 167 GLU A O 1
ATOM 1375 N N . ALA A 1 168 ? 21.857 8.472 -46.373 1.00 95.75 168 ALA A N 1
ATOM 1376 C CA . ALA A 1 168 ? 23.035 9.302 -46.611 1.00 95.75 168 ALA A CA 1
ATOM 1377 C C . ALA A 1 168 ? 24.155 8.509 -47.308 1.00 95.75 168 ALA A C 1
ATOM 1379 O O . ALA A 1 168 ? 24.728 8.985 -48.289 1.00 95.75 168 ALA A O 1
ATOM 1380 N N . ASN A 1 169 ? 24.415 7.277 -46.859 1.00 97.00 169 ASN A N 1
ATOM 1381 C CA . ASN A 1 169 ? 25.392 6.384 -47.483 1.00 97.00 169 ASN A CA 1
ATOM 1382 C C . ASN A 1 169 ? 24.983 5.981 -48.909 1.00 97.00 169 ASN A C 1
ATOM 1384 O O . ASN A 1 169 ? 25.836 5.935 -49.794 1.00 97.00 169 ASN A O 1
ATOM 1388 N N . ALA A 1 170 ? 23.693 5.729 -49.156 1.00 95.62 170 ALA A N 1
ATOM 1389 C CA . ALA A 1 170 ? 23.181 5.416 -50.489 1.00 95.62 170 ALA A CA 1
ATOM 1390 C C . ALA A 1 170 ? 23.370 6.594 -51.461 1.00 95.62 170 ALA A C 1
ATOM 1392 O O . ALA A 1 170 ? 23.883 6.395 -52.561 1.00 95.62 170 ALA A O 1
ATOM 1393 N N . ARG A 1 171 ? 23.053 7.826 -51.032 1.00 97.31 171 ARG A N 1
ATOM 1394 C CA . ARG A 1 171 ? 23.279 9.050 -51.826 1.00 97.31 171 ARG A CA 1
ATOM 1395 C C . ARG A 1 171 ? 24.765 9.281 -52.113 1.00 97.31 171 ARG A C 1
ATOM 1397 O O . ARG A 1 171 ? 25.118 9.587 -53.247 1.00 97.31 171 ARG A O 1
ATOM 1404 N N . LEU A 1 172 ? 25.638 9.091 -51.121 1.00 96.88 172 LEU A N 1
ATOM 1405 C CA . LEU A 1 172 ? 27.090 9.202 -51.305 1.00 96.88 172 LEU A CA 1
ATOM 1406 C C . LEU A 1 172 ? 27.619 8.151 -52.294 1.00 96.88 172 LEU A C 1
ATOM 1408 O O . LEU A 1 172 ? 28.476 8.450 -53.126 1.00 96.88 172 LEU A O 1
ATOM 1412 N N . HIS A 1 173 ? 27.097 6.923 -52.236 1.00 96.06 173 HIS A N 1
ATOM 1413 C CA . HIS A 1 173 ? 27.456 5.871 -53.182 1.00 96.06 173 HIS A CA 1
ATOM 1414 C C . HIS A 1 173 ? 26.990 6.202 -54.606 1.00 96.06 173 HIS A C 1
ATOM 1416 O O . HIS A 1 173 ? 27.771 6.066 -55.545 1.00 96.06 173 HIS A O 1
ATOM 1422 N N . GLU A 1 174 ? 25.764 6.705 -54.769 1.00 96.94 174 GLU A N 1
ATOM 1423 C CA . GLU A 1 174 ? 25.245 7.165 -56.060 1.00 96.94 174 GLU A CA 1
ATOM 1424 C C . GLU A 1 174 ? 26.100 8.302 -56.643 1.00 96.94 174 GLU A C 1
ATOM 1426 O O . GLU A 1 174 ? 26.516 8.219 -57.798 1.00 96.94 174 GLU A O 1
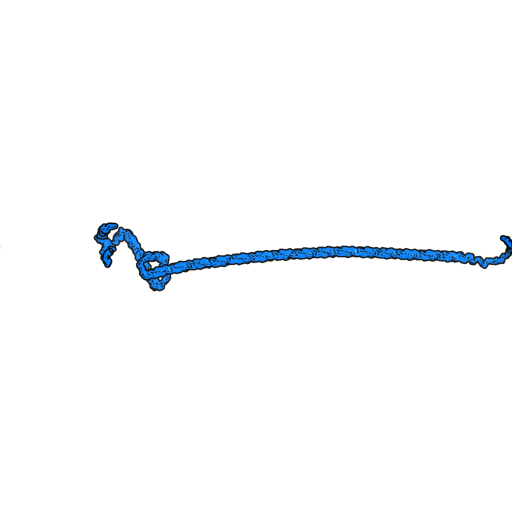ATOM 1431 N N . GLN A 1 175 ? 26.454 9.309 -55.836 1.00 97.19 175 GLN A N 1
ATOM 1432 C CA . GLN A 1 175 ? 27.372 10.385 -56.233 1.00 97.19 175 GLN A CA 1
ATOM 1433 C C . GLN A 1 175 ? 28.738 9.838 -56.669 1.00 97.19 175 GLN A C 1
ATOM 1435 O O . GLN A 1 175 ? 29.227 10.189 -57.740 1.00 97.19 175 GLN A O 1
ATOM 1440 N N . THR A 1 176 ? 29.315 8.910 -55.900 1.00 97.88 176 THR A N 1
ATOM 1441 C CA . THR A 1 176 ? 30.600 8.266 -56.231 1.00 97.88 176 THR A CA 1
ATOM 1442 C C . THR A 1 176 ? 30.534 7.526 -57.574 1.00 97.88 176 THR A C 1
ATOM 1444 O O . THR A 1 176 ? 31.482 7.565 -58.362 1.00 97.88 176 THR A O 1
ATOM 1447 N N . LEU A 1 177 ? 29.415 6.853 -57.867 1.00 97.62 177 LEU A N 1
ATOM 1448 C CA . LEU A 1 177 ? 29.193 6.192 -59.156 1.00 97.62 177 LEU A CA 1
ATOM 1449 C C . LEU A 1 177 ? 29.035 7.206 -60.297 1.00 97.62 177 LEU A C 1
ATOM 1451 O O . LEU A 1 177 ? 29.626 7.002 -61.356 1.00 97.62 177 LEU A O 1
ATOM 1455 N N . GLN A 1 178 ? 28.302 8.304 -60.089 1.00 97.62 178 GLN A N 1
ATOM 1456 C CA . GLN A 1 178 ? 28.141 9.375 -61.081 1.00 97.62 178 GLN A CA 1
ATOM 1457 C C . GLN A 1 178 ? 29.485 10.040 -61.423 1.00 97.62 178 GLN A C 1
ATOM 1459 O O . GLN A 1 178 ? 29.828 10.145 -62.600 1.00 97.62 178 GLN A O 1
ATOM 1464 N N . GLU A 1 179 ? 30.289 10.408 -60.419 1.00 96.62 179 GLU A N 1
ATOM 1465 C CA . GLU A 1 179 ? 31.651 10.930 -60.612 1.00 96.62 179 GLU A CA 1
ATOM 1466 C C . GLU A 1 179 ? 32.533 9.929 -61.370 1.00 96.62 179 GLU A C 1
ATOM 1468 O O . GLU A 1 179 ? 33.265 10.296 -62.296 1.00 96.62 179 GLU A O 1
ATOM 1473 N N . ARG A 1 180 ? 32.437 8.635 -61.030 1.00 97.88 180 ARG A N 1
ATOM 1474 C CA . ARG A 1 180 ? 33.204 7.593 -61.716 1.00 97.88 180 ARG A CA 1
ATOM 1475 C C . ARG A 1 180 ? 32.793 7.457 -63.180 1.00 97.88 180 ARG A C 1
ATOM 1477 O O . ARG A 1 180 ? 33.684 7.377 -64.025 1.00 97.88 180 ARG A O 1
ATOM 1484 N N . ILE A 1 181 ? 31.496 7.473 -63.486 1.00 97.19 181 ILE A N 1
ATOM 1485 C CA . ILE A 1 181 ? 30.972 7.446 -64.860 1.00 97.19 181 ILE A CA 1
ATOM 1486 C C . ILE A 1 181 ? 31.492 8.655 -65.644 1.00 97.19 181 ILE A C 1
ATOM 1488 O O . ILE A 1 181 ? 32.132 8.460 -66.674 1.00 97.19 181 ILE A O 1
ATOM 1492 N N . GLN A 1 182 ? 31.351 9.874 -65.115 1.00 97.06 182 GLN A N 1
ATOM 1493 C CA . GLN A 1 182 ? 31.853 11.095 -65.763 1.00 97.06 182 GLN A CA 1
ATOM 1494 C C . GLN A 1 182 ? 33.367 11.038 -66.029 1.00 97.06 182 GLN A C 1
ATOM 1496 O O . GLN A 1 182 ? 33.828 11.411 -67.109 1.00 97.06 182 GLN A O 1
ATOM 1501 N N . SER A 1 183 ? 34.158 10.522 -65.079 1.00 96.56 183 SER A N 1
ATOM 1502 C CA . SER A 1 183 ? 35.609 10.364 -65.259 1.00 96.56 183 SER A CA 1
ATOM 1503 C C . SER A 1 183 ? 35.972 9.352 -66.358 1.00 96.56 183 SER A C 1
ATOM 1505 O O . SER A 1 183 ? 36.949 9.547 -67.086 1.00 96.56 183 SER A O 1
ATOM 1507 N N . LEU A 1 184 ? 35.171 8.291 -66.518 1.00 96.88 184 LEU A N 1
ATOM 1508 C CA . LEU A 1 184 ? 35.343 7.290 -67.571 1.00 96.88 184 LEU A CA 1
ATOM 1509 C C . LEU A 1 184 ? 34.913 7.839 -68.935 1.00 96.88 184 LEU A C 1
ATOM 1511 O O . LEU A 1 184 ? 35.649 7.665 -69.900 1.00 96.88 184 LEU A O 1
ATOM 1515 N N . GLU A 1 185 ? 33.792 8.557 -69.016 1.00 97.06 185 GLU A N 1
ATOM 1516 C CA . GLU A 1 185 ? 33.336 9.236 -70.238 1.00 97.06 185 GLU A CA 1
ATOM 1517 C C . GLU A 1 185 ? 34.363 10.266 -70.734 1.00 97.06 185 GLU A C 1
ATOM 1519 O O . GLU A 1 185 ? 34.710 10.280 -71.916 1.00 97.06 185 GLU A O 1
ATOM 1524 N N . ALA A 1 186 ? 34.928 11.076 -69.832 1.00 96.00 186 ALA A N 1
ATOM 1525 C CA . ALA A 1 186 ? 35.997 12.020 -70.160 1.00 96.00 186 ALA A CA 1
ATOM 1526 C C . ALA A 1 186 ? 37.280 11.317 -70.651 1.00 96.00 186 ALA A C 1
ATOM 1528 O O . ALA A 1 186 ? 37.918 11.770 -71.609 1.00 96.00 186 ALA A O 1
ATOM 1529 N N . SER A 1 187 ? 37.638 10.187 -70.032 1.00 96.06 187 SER A N 1
ATOM 1530 C CA . SER A 1 187 ? 38.792 9.374 -70.440 1.00 96.06 187 SER A CA 1
ATOM 1531 C C . SER A 1 187 ? 38.582 8.747 -71.823 1.00 96.06 187 SER A C 1
ATOM 1533 O O . SER A 1 187 ? 39.465 8.836 -72.676 1.00 96.06 187 SER A O 1
ATOM 1535 N N . LEU A 1 188 ? 37.394 8.184 -72.078 1.00 96.06 188 LEU A N 1
ATOM 1536 C CA . LEU A 1 188 ? 37.006 7.626 -73.376 1.00 96.06 188 LEU A CA 1
ATOM 1537 C C . LEU A 1 188 ? 37.019 8.694 -74.470 1.00 96.06 188 LEU A C 1
ATOM 1539 O O . LEU A 1 188 ? 37.569 8.457 -75.542 1.00 96.06 188 LEU A O 1
ATOM 1543 N N . LYS A 1 189 ? 36.490 9.891 -74.195 1.00 96.19 189 LYS A N 1
ATOM 1544 C CA . LYS A 1 189 ? 36.505 11.004 -75.151 1.00 96.19 189 LYS A CA 1
ATOM 1545 C C . LYS A 1 189 ? 37.932 11.424 -75.521 1.00 96.19 189 LYS A C 1
ATOM 1547 O O . LYS A 1 189 ? 38.234 11.559 -76.703 1.00 96.19 189 LYS A O 1
ATOM 1552 N N . THR A 1 190 ? 38.817 11.563 -74.531 1.00 96.50 190 THR A N 1
ATOM 1553 C CA . THR A 1 190 ? 40.244 11.858 -74.764 1.00 96.50 190 THR A CA 1
ATOM 1554 C C . THR A 1 190 ? 40.912 10.757 -75.601 1.00 96.50 190 THR A C 1
ATOM 1556 O O . THR A 1 190 ? 41.695 11.048 -76.506 1.00 96.50 190 THR A O 1
ATOM 1559 N N . GLN A 1 191 ? 40.572 9.487 -75.354 1.00 95.25 191 GLN A N 1
ATOM 1560 C CA . GLN A 1 191 ? 41.072 8.356 -76.138 1.00 95.25 191 GLN A CA 1
ATOM 1561 C C . GLN A 1 191 ? 40.548 8.371 -77.586 1.00 95.25 191 GLN A C 1
ATOM 1563 O O . GLN A 1 191 ? 41.326 8.146 -78.511 1.00 95.25 191 GLN A O 1
ATOM 1568 N N . GLU A 1 192 ? 39.267 8.683 -77.816 1.00 95.81 192 GLU A N 1
ATOM 1569 C CA . GLU A 1 192 ? 38.725 8.866 -79.170 1.00 95.81 192 GLU A CA 1
ATOM 1570 C C . GLU A 1 192 ? 39.405 10.016 -79.920 1.00 95.81 192 GLU A C 1
ATOM 1572 O O . GLU A 1 192 ? 39.671 9.899 -81.115 1.00 95.81 192 GLU A O 1
ATOM 1577 N N . GLU A 1 193 ? 39.660 11.142 -79.249 1.00 95.06 193 GLU A N 1
ATOM 1578 C CA . GLU A 1 193 ? 40.335 12.299 -79.843 1.00 95.06 193 GLU A CA 1
ATOM 1579 C C . GLU A 1 193 ? 41.777 11.947 -80.238 1.00 95.06 193 GLU A C 1
ATOM 1581 O O . GLU A 1 193 ? 42.159 12.187 -81.383 1.00 95.06 193 GLU A O 1
ATOM 1586 N N . SER A 1 194 ? 42.521 11.253 -79.370 1.00 93.88 194 SER A N 1
ATOM 1587 C CA . SER A 1 194 ? 43.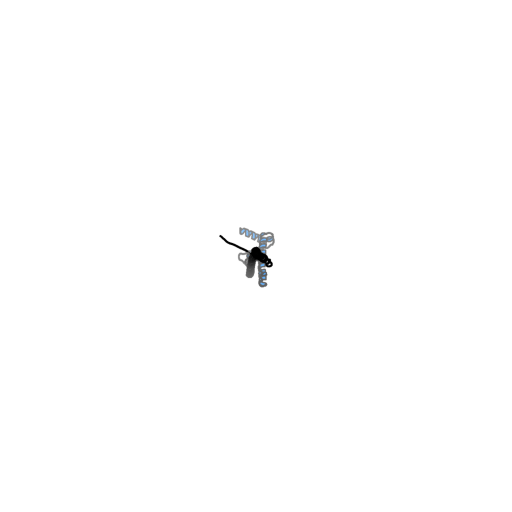860 10.731 -79.681 1.00 93.88 194 SER A CA 1
ATOM 1588 C C . SER A 1 194 ? 43.858 9.764 -80.875 1.00 93.88 194 SER A C 1
ATOM 1590 O O . SER A 1 194 ? 44.662 9.930 -81.794 1.00 93.88 194 SER A O 1
ATOM 1592 N N . LEU A 1 195 ? 42.920 8.810 -80.928 1.00 94.38 195 LEU A N 1
ATOM 1593 C CA . LEU A 1 195 ? 42.785 7.880 -82.060 1.00 94.38 195 LEU A CA 1
ATOM 1594 C C . LEU A 1 195 ? 42.405 8.599 -83.368 1.00 94.38 195 LEU A C 1
ATOM 1596 O O . LEU A 1 195 ? 42.865 8.218 -84.445 1.00 94.38 195 LEU A O 1
ATOM 1600 N N . ARG A 1 196 ? 41.588 9.661 -83.300 1.00 94.56 196 ARG A N 1
ATOM 1601 C CA . ARG A 1 196 ? 41.247 10.506 -84.461 1.00 94.56 196 ARG A CA 1
ATOM 1602 C C . ARG A 1 196 ? 42.450 11.306 -84.963 1.00 94.56 196 ARG A C 1
ATOM 1604 O O . ARG A 1 196 ? 42.584 11.482 -86.173 1.00 94.56 196 ARG A O 1
ATOM 1611 N N . GLU A 1 197 ? 43.308 11.801 -84.075 1.00 93.25 197 GLU A N 1
ATOM 1612 C CA . GLU A 1 197 ? 44.549 12.483 -84.461 1.00 93.25 197 GLU A CA 1
ATOM 1613 C C . GLU A 1 197 ? 45.560 11.520 -85.091 1.00 93.25 197 GLU A C 1
ATOM 1615 O O . GLU A 1 197 ? 46.111 11.829 -86.151 1.00 93.25 197 GLU A O 1
ATOM 1620 N N . GLU A 1 198 ? 45.732 10.324 -84.521 1.00 93.62 198 GLU A N 1
ATOM 1621 C CA . GLU A 1 198 ? 46.583 9.280 -85.098 1.00 93.62 198 GLU A CA 1
ATOM 1622 C C . GLU A 1 198 ? 46.095 8.882 -86.501 1.00 93.62 198 GLU A C 1
ATOM 1624 O O . GLU A 1 198 ? 46.875 8.918 -87.456 1.00 93.62 198 GLU A O 1
ATOM 1629 N N . ALA A 1 199 ? 44.792 8.628 -86.672 1.00 92.56 199 ALA A N 1
ATOM 1630 C CA . ALA A 1 199 ? 44.194 8.330 -87.975 1.00 92.56 199 ALA A CA 1
ATOM 1631 C C . ALA A 1 199 ? 44.443 9.444 -89.012 1.00 92.56 199 ALA A C 1
ATOM 1633 O O . ALA A 1 199 ? 44.888 9.159 -90.125 1.00 92.56 199 ALA A O 1
ATOM 1634 N N . ARG A 1 200 ? 44.253 10.721 -88.640 1.00 93.81 200 ARG A N 1
ATOM 1635 C CA . ARG A 1 200 ? 44.570 11.872 -89.510 1.00 93.81 200 ARG A CA 1
ATOM 1636 C C . ARG A 1 200 ? 46.052 11.936 -89.883 1.00 93.81 200 ARG A C 1
ATOM 1638 O O . ARG A 1 200 ? 46.377 12.303 -91.011 1.00 93.81 200 ARG A O 1
ATOM 1645 N N . SER A 1 201 ? 46.952 11.590 -88.960 1.00 91.62 201 SER A N 1
ATOM 1646 C CA . SER A 1 201 ? 48.395 11.574 -89.229 1.00 91.62 201 SER A CA 1
ATOM 1647 C C . SER A 1 201 ? 48.772 10.493 -90.253 1.00 91.62 201 SER A C 1
ATOM 1649 O O . SER A 1 201 ? 49.538 10.761 -91.181 1.00 91.62 201 SER A O 1
ATOM 1651 N N . LEU A 1 202 ? 48.156 9.308 -90.158 1.00 91.56 202 LEU A N 1
ATOM 1652 C CA . LEU A 1 202 ? 48.325 8.210 -91.113 1.00 91.56 202 LEU A CA 1
ATOM 1653 C C . LEU A 1 202 ? 47.739 8.558 -92.489 1.00 91.56 202 LEU A C 1
ATOM 1655 O O . LEU A 1 202 ? 48.386 8.314 -93.511 1.00 91.56 202 LEU A O 1
ATOM 1659 N N . GLU A 1 203 ? 46.561 9.188 -92.535 1.00 93.38 203 GLU A N 1
ATOM 1660 C CA . GLU A 1 203 ? 45.977 9.705 -93.779 1.00 93.38 203 GLU A CA 1
ATOM 1661 C C . GLU A 1 203 ? 46.906 10.730 -94.447 1.00 93.38 203 GLU A C 1
ATOM 1663 O O . GLU A 1 203 ? 47.205 10.594 -95.638 1.00 93.38 203 GLU A O 1
ATOM 1668 N N . ALA A 1 204 ? 47.432 11.700 -93.690 1.00 91.25 204 ALA A N 1
ATOM 1669 C CA . ALA A 1 204 ? 48.361 12.710 -94.196 1.00 91.25 204 ALA A CA 1
ATOM 1670 C C . ALA A 1 204 ? 49.648 12.087 -94.767 1.00 91.25 204 ALA A C 1
ATOM 1672 O O . ALA A 1 204 ? 50.011 12.375 -95.910 1.00 91.25 204 ALA A O 1
ATOM 1673 N N . LEU A 1 205 ? 50.284 11.168 -94.029 1.00 91.44 205 LEU A N 1
ATOM 1674 C CA . LEU A 1 205 ? 51.461 10.417 -94.488 1.00 91.44 205 LEU A CA 1
ATOM 1675 C C . LEU A 1 205 ? 51.173 9.624 -95.773 1.00 91.44 205 LEU A C 1
ATOM 1677 O O . LEU A 1 205 ? 51.973 9.638 -96.713 1.00 91.44 205 LEU A O 1
ATOM 1681 N N . SER A 1 206 ? 50.010 8.968 -95.860 1.00 89.75 206 SER A N 1
ATOM 1682 C CA . SER A 1 206 ? 49.609 8.220 -97.058 1.00 89.75 206 SER A CA 1
ATOM 1683 C C . SER A 1 206 ? 49.393 9.136 -98.275 1.00 89.75 206 SER A C 1
ATOM 1685 O O . SER A 1 206 ? 49.804 8.805 -99.393 1.00 89.75 206 SER A O 1
ATOM 1687 N N . ALA A 1 207 ? 48.826 10.328 -98.061 1.00 90.06 207 ALA A N 1
ATOM 1688 C CA . ALA A 1 207 ? 48.615 11.331 -99.098 1.00 90.06 207 ALA A CA 1
ATOM 1689 C C . ALA A 1 207 ? 49.940 11.945 -99.581 1.00 90.06 207 ALA A C 1
ATOM 1691 O O . ALA A 1 207 ? 50.113 12.173 -100.782 1.00 90.06 207 ALA A O 1
ATOM 1692 N N . GLU A 1 208 ? 50.903 12.173 -98.685 1.00 90.94 208 GLU A N 1
ATOM 1693 C CA . GLU A 1 208 ? 52.256 12.606 -99.047 1.00 90.94 208 GLU A CA 1
ATOM 1694 C C . GLU A 1 208 ? 53.011 11.539 -99.843 1.00 90.94 208 GLU A C 1
ATOM 1696 O O . GLU A 1 208 ? 53.575 11.853 -100.895 1.00 90.94 208 GLU A O 1
ATOM 1701 N N . ALA A 1 209 ? 52.945 10.270 -99.429 1.00 86.31 209 ALA A N 1
ATOM 1702 C CA . ALA A 1 209 ? 53.522 9.156 -100.179 1.00 86.31 209 ALA A CA 1
ATOM 1703 C C . ALA A 1 209 ? 52.923 9.046 -101.597 1.00 86.31 209 ALA A C 1
ATOM 1705 O O . ALA A 1 209 ? 53.652 8.858 -102.579 1.00 86.31 209 ALA A O 1
ATOM 1706 N N . LEU A 1 210 ? 51.605 9.240 -101.737 1.00 88.38 210 LEU A N 1
ATOM 1707 C CA . LEU A 1 210 ? 50.932 9.257 -103.038 1.00 88.38 210 LEU A CA 1
ATOM 1708 C C . LEU A 1 210 ? 51.373 10.453 -103.901 1.00 88.38 210 LEU A C 1
ATOM 1710 O O . LEU A 1 210 ? 51.672 10.272 -105.085 1.00 88.38 210 LEU A O 1
ATOM 1714 N N . ARG A 1 211 ? 51.484 11.657 -103.320 1.00 88.38 211 ARG A N 1
ATOM 1715 C CA . ARG A 1 211 ? 52.016 12.856 -104.000 1.00 88.38 211 ARG A CA 1
ATOM 1716 C C . ARG A 1 211 ? 53.459 12.652 -104.458 1.00 88.38 211 ARG A C 1
ATOM 1718 O O . ARG A 1 211 ? 53.789 13.022 -105.584 1.00 88.38 211 ARG A O 1
ATOM 1725 N N . TYR A 1 212 ? 54.304 12.039 -103.630 1.00 82.06 212 TYR A N 1
ATOM 1726 C CA . TYR A 1 212 ? 55.692 11.724 -103.970 1.00 82.06 212 TYR A CA 1
ATOM 1727 C C . TYR A 1 212 ? 55.758 10.758 -105.162 1.00 82.06 212 TYR A C 1
ATOM 1729 O O . TYR A 1 212 ? 56.405 11.056 -106.170 1.00 82.06 212 TYR A O 1
ATOM 1737 N N . LYS A 1 213 ? 54.989 9.659 -105.111 1.00 84.81 213 LYS A N 1
ATOM 1738 C CA . LYS A 1 213 ? 54.850 8.695 -106.216 1.00 84.81 213 LYS A CA 1
ATOM 1739 C C . LYS A 1 213 ? 54.348 9.361 -107.503 1.00 84.81 213 LYS A C 1
ATOM 1741 O O . LYS A 1 213 ? 54.891 9.104 -108.576 1.00 84.81 213 LYS A O 1
ATOM 1746 N N . GLN A 1 214 ? 53.356 10.249 -107.413 1.00 88.56 214 GLN A N 1
ATOM 1747 C CA . GLN A 1 214 ? 52.807 10.964 -108.569 1.00 88.56 214 GLN A CA 1
ATOM 1748 C C . GLN A 1 214 ? 53.791 11.993 -109.149 1.00 88.56 214 GLN A C 1
ATOM 1750 O O . GLN A 1 214 ? 53.888 12.122 -110.370 1.00 88.56 214 GLN A O 1
ATOM 1755 N N . LYS A 1 215 ? 54.555 12.700 -108.305 1.00 86.88 215 LYS A N 1
ATOM 1756 C CA . LYS A 1 215 ? 55.615 13.623 -108.742 1.00 86.88 215 LYS A CA 1
ATOM 1757 C C . LYS A 1 215 ? 56.719 12.868 -109.483 1.00 86.88 215 LYS A C 1
ATOM 1759 O O . LYS A 1 215 ? 57.091 13.293 -110.572 1.00 86.88 215 LYS A O 1
ATOM 1764 N N . TYR A 1 216 ? 57.157 11.726 -108.946 1.00 80.06 216 TYR A N 1
ATOM 1765 C CA . TYR A 1 216 ? 58.146 10.852 -109.583 1.00 80.06 216 TYR A CA 1
ATOM 1766 C C . TYR A 1 216 ? 57.664 10.334 -110.948 1.00 80.06 216 TYR A C 1
ATOM 1768 O O . TYR A 1 216 ? 58.377 10.452 -111.944 1.00 80.06 216 TYR A O 1
ATOM 1776 N N . GLN A 1 217 ? 56.419 9.848 -111.026 1.00 84.19 217 GLN A N 1
ATOM 1777 C CA . GLN A 1 217 ? 55.782 9.431 -112.284 1.00 84.19 217 GLN A CA 1
ATOM 1778 C C . GLN A 1 217 ? 55.710 10.576 -113.308 1.00 84.19 217 GLN A C 1
ATOM 1780 O O . GLN A 1 217 ? 56.072 10.385 -114.466 1.00 84.19 217 GLN A O 1
ATOM 1785 N N . ARG A 1 218 ? 55.327 11.794 -112.894 1.00 85.88 218 ARG A N 1
ATOM 1786 C CA . ARG A 1 218 ? 55.325 12.972 -113.781 1.00 85.88 218 ARG A CA 1
ATOM 1787 C C . ARG A 1 218 ? 56.725 13.318 -114.292 1.00 85.88 218 ARG A C 1
ATOM 1789 O O . ARG A 1 218 ? 56.868 13.564 -115.485 1.00 85.88 218 ARG A O 1
ATOM 1796 N N . SER A 1 219 ? 57.758 13.303 -113.443 1.00 83.31 219 SER A N 1
ATOM 1797 C CA . SER A 1 219 ? 59.140 13.525 -113.899 1.00 83.31 219 SER A CA 1
ATOM 1798 C C . SER A 1 219 ? 59.644 12.417 -114.828 1.00 83.31 219 SER A C 1
ATOM 1800 O O . SER A 1 219 ? 60.355 12.713 -115.785 1.00 83.31 219 SER A O 1
ATOM 1802 N N . LEU A 1 220 ? 59.247 11.161 -114.602 1.00 87.31 220 LEU A N 1
ATOM 1803 C CA . LEU A 1 220 ? 59.596 10.034 -115.471 1.00 87.31 220 LEU A CA 1
ATOM 1804 C C . LEU A 1 220 ? 58.958 10.182 -116.863 1.00 87.31 220 LEU A C 1
ATOM 1806 O O . LEU A 1 220 ? 59.632 10.012 -117.872 1.00 87.31 220 LEU A O 1
ATOM 1810 N N . ILE A 1 221 ? 57.685 10.583 -116.927 1.00 87.06 221 ILE A N 1
ATOM 1811 C CA . ILE A 1 221 ? 56.993 10.862 -118.194 1.00 87.06 221 ILE A CA 1
ATOM 1812 C C . ILE A 1 221 ? 57.630 12.064 -118.910 1.00 87.06 221 ILE A C 1
ATOM 1814 O O . ILE A 1 221 ? 57.878 11.995 -120.109 1.00 87.06 221 ILE A O 1
ATOM 1818 N N . LEU A 1 222 ? 57.950 13.149 -118.195 1.00 87.06 222 LEU A N 1
ATOM 1819 C CA . LEU A 1 222 ? 58.592 14.333 -118.786 1.00 87.06 222 LEU A CA 1
ATOM 1820 C C . LEU A 1 222 ? 60.008 14.046 -119.308 1.00 87.06 222 LEU A C 1
ATOM 1822 O O . LEU A 1 222 ? 60.363 14.514 -120.388 1.00 87.06 222 LEU A O 1
ATOM 1826 N N . THR A 1 223 ? 60.810 13.261 -118.584 1.00 86.00 223 THR A N 1
ATOM 1827 C CA . THR A 1 223 ? 62.149 12.850 -119.046 1.00 86.00 223 THR A CA 1
ATOM 1828 C C . THR A 1 223 ? 62.070 11.888 -120.230 1.00 86.00 223 THR A C 1
ATOM 1830 O O . THR A 1 223 ? 62.828 12.058 -121.181 1.00 86.00 223 THR A O 1
ATOM 1833 N N . ALA A 1 224 ? 61.109 10.958 -120.244 1.00 82.38 224 ALA A N 1
ATOM 1834 C CA . ALA A 1 224 ? 60.842 10.110 -121.404 1.00 82.38 224 ALA A CA 1
ATOM 1835 C C . ALA A 1 224 ? 60.395 10.925 -122.634 1.00 82.38 224 ALA A C 1
ATOM 1837 O O . ALA A 1 224 ? 60.891 10.687 -123.732 1.00 82.38 224 ALA A O 1
ATOM 1838 N N . LEU A 1 225 ? 59.523 11.927 -122.466 1.00 88.31 225 LEU A N 1
ATOM 1839 C CA . LEU A 1 225 ? 59.103 12.824 -123.552 1.00 88.31 225 LEU A CA 1
ATOM 1840 C C . LEU A 1 225 ? 60.264 13.674 -124.090 1.00 88.31 225 LEU A C 1
ATOM 1842 O O . LEU A 1 225 ? 60.408 13.802 -125.304 1.00 88.31 225 LEU A O 1
ATOM 1846 N N . LEU A 1 226 ? 61.126 14.207 -123.217 1.00 86.25 226 LEU A N 1
ATOM 1847 C CA . LEU A 1 226 ? 62.354 14.902 -123.627 1.00 86.25 226 LEU A CA 1
ATOM 1848 C C . LEU A 1 226 ? 63.319 13.973 -124.375 1.00 86.25 226 LEU A C 1
ATOM 1850 O O . LEU A 1 226 ? 63.893 14.372 -125.387 1.00 86.25 226 LEU A O 1
ATOM 1854 N N . PHE A 1 227 ? 63.480 12.729 -123.920 1.00 86.38 227 PHE A N 1
ATOM 1855 C CA . PHE A 1 227 ? 64.296 11.726 -124.604 1.00 86.38 227 PHE A CA 1
ATOM 1856 C C . PHE A 1 227 ? 63.740 11.392 -125.999 1.00 86.38 227 PHE A C 1
ATOM 1858 O O . PHE A 1 227 ? 64.476 11.429 -126.981 1.00 86.38 227 PHE A O 1
ATOM 1865 N N . VAL A 1 228 ? 62.428 11.171 -126.128 1.00 86.69 228 VAL A N 1
ATOM 1866 C CA . VAL A 1 228 ? 61.776 10.974 -127.435 1.00 86.69 228 VAL A CA 1
ATOM 1867 C C . VAL A 1 228 ? 61.942 12.210 -128.327 1.00 86.69 228 VAL A C 1
ATOM 1869 O O . VAL A 1 228 ? 62.280 12.070 -129.499 1.00 86.69 228 VAL A O 1
ATOM 1872 N N . SER A 1 229 ? 61.783 13.422 -127.784 1.00 84.25 229 SER A N 1
ATOM 1873 C CA . SER A 1 229 ? 61.958 14.670 -128.538 1.00 84.25 229 SER A CA 1
ATOM 1874 C C . SER A 1 229 ? 63.401 14.898 -128.999 1.00 84.25 229 SER A C 1
ATOM 1876 O O . SER A 1 229 ? 63.607 15.423 -130.090 1.00 84.25 229 SER A O 1
ATOM 1878 N N . THR A 1 230 ? 64.402 14.528 -128.197 1.00 86.56 230 THR A N 1
ATOM 1879 C CA . THR A 1 230 ? 65.819 14.661 -128.579 1.00 86.56 230 THR A CA 1
ATOM 1880 C C . THR A 1 230 ? 66.216 13.618 -129.616 1.00 86.56 230 THR A C 1
ATOM 1882 O O . THR A 1 230 ? 66.851 13.975 -130.605 1.00 86.56 230 THR A O 1
ATOM 1885 N N . VAL A 1 231 ? 65.766 12.367 -129.477 1.00 83.56 231 VAL A N 1
ATOM 1886 C CA . VAL A 1 231 ? 65.929 11.333 -130.514 1.00 83.56 231 VAL A CA 1
ATOM 1887 C C . VAL A 1 231 ? 65.251 11.755 -131.825 1.00 83.56 231 VAL A C 1
ATOM 1889 O O . VAL A 1 231 ? 65.856 11.632 -132.892 1.00 83.56 231 VAL A O 1
ATOM 1892 N N . ALA A 1 232 ? 64.038 12.314 -131.761 1.00 79.06 232 ALA A N 1
ATOM 1893 C CA . ALA A 1 232 ? 63.327 12.847 -132.925 1.00 79.06 232 ALA A CA 1
ATOM 1894 C C . ALA A 1 232 ? 64.081 14.018 -133.585 1.00 79.06 232 ALA A C 1
ATOM 1896 O O . ALA A 1 232 ? 64.224 14.050 -134.804 1.00 79.06 232 ALA A O 1
ATOM 1897 N N . ALA A 1 233 ? 64.625 14.951 -132.799 1.00 80.00 233 ALA A N 1
ATOM 1898 C CA . ALA A 1 233 ? 65.425 16.061 -133.319 1.00 80.00 233 ALA A CA 1
ATOM 1899 C C . ALA A 1 233 ? 66.742 15.589 -133.964 1.00 80.00 233 ALA A C 1
ATOM 1901 O O . ALA A 1 233 ? 67.123 16.100 -135.015 1.00 80.00 233 ALA A O 1
ATOM 1902 N N . ILE A 1 234 ? 67.413 14.588 -133.381 1.00 81.25 234 ILE A N 1
ATOM 1903 C CA . ILE A 1 234 ? 68.626 13.981 -133.951 1.00 81.25 234 ILE A CA 1
ATOM 1904 C C . ILE A 1 234 ? 68.299 13.264 -135.267 1.00 81.25 234 ILE A C 1
ATOM 1906 O O . ILE A 1 234 ? 68.985 13.485 -136.260 1.00 81.25 234 ILE A O 1
ATOM 1910 N N . THR A 1 235 ? 67.237 12.454 -135.316 1.00 79.88 235 THR A N 1
ATOM 1911 C CA . THR A 1 235 ? 66.816 11.792 -136.566 1.00 79.88 235 THR A CA 1
ATOM 1912 C C . THR A 1 235 ? 66.379 12.794 -137.632 1.00 79.88 235 THR A C 1
ATOM 1914 O O . THR A 1 235 ? 66.757 12.630 -138.788 1.00 79.88 235 THR A O 1
ATOM 1917 N N . PHE A 1 236 ? 65.683 13.874 -137.266 1.00 78.88 236 PHE A N 1
ATOM 1918 C CA . PHE A 1 236 ? 65.357 14.960 -138.194 1.00 78.88 236 PHE A CA 1
ATOM 1919 C C . PHE A 1 236 ? 66.614 15.659 -138.733 1.00 78.88 236 PHE A C 1
ATOM 1921 O O . PHE A 1 236 ? 66.714 15.882 -139.937 1.00 78.88 236 PHE A O 1
ATOM 1928 N N . ALA A 1 237 ? 67.606 15.940 -137.881 1.00 76.06 237 ALA A N 1
ATOM 1929 C CA . ALA A 1 237 ? 68.884 16.512 -138.304 1.00 76.06 237 ALA A CA 1
ATOM 1930 C C . ALA A 1 237 ? 69.667 15.570 -139.238 1.00 76.06 237 ALA A C 1
ATOM 1932 O O . ALA A 1 237 ? 70.212 16.031 -140.238 1.00 76.06 237 ALA A O 1
ATOM 1933 N N . VAL A 1 238 ? 69.672 14.260 -138.962 1.00 75.56 238 VAL A N 1
ATOM 1934 C CA . VAL A 1 238 ? 70.280 13.234 -139.832 1.00 75.56 238 VAL A CA 1
ATOM 1935 C C . VAL A 1 238 ? 69.563 13.148 -141.185 1.00 75.56 238 VAL A C 1
ATOM 1937 O O . VAL A 1 238 ? 70.213 13.082 -142.224 1.00 75.56 238 VAL A O 1
ATOM 1940 N N . ILE A 1 239 ? 68.229 13.215 -141.207 1.00 73.00 239 ILE A N 1
ATOM 1941 C CA . ILE A 1 239 ? 67.455 13.284 -142.456 1.00 73.00 239 ILE A CA 1
ATOM 1942 C C . ILE A 1 239 ? 67.806 14.566 -143.229 1.00 73.00 239 ILE A C 1
ATOM 1944 O O . ILE A 1 239 ? 68.015 14.508 -144.439 1.00 73.00 239 ILE A O 1
ATOM 1948 N N . GLN A 1 240 ? 67.957 15.705 -142.546 1.00 69.81 240 GLN A N 1
ATOM 1949 C CA . GLN A 1 240 ? 68.350 16.965 -143.184 1.00 69.81 240 GLN A CA 1
ATOM 1950 C C . GLN A 1 240 ? 69.776 16.929 -143.761 1.00 69.81 240 GLN A C 1
ATOM 1952 O O . GLN A 1 240 ? 70.022 17.520 -144.812 1.00 69.81 240 GLN A O 1
ATOM 1957 N N . THR A 1 241 ? 70.728 16.239 -143.122 1.00 62.72 241 THR A N 1
ATOM 1958 C CA . THR A 1 241 ? 72.075 16.058 -143.690 1.00 62.72 241 THR A CA 1
ATOM 1959 C C . THR A 1 241 ? 72.084 15.072 -144.860 1.00 62.72 241 THR A C 1
ATOM 1961 O O . THR A 1 241 ? 72.824 15.296 -145.818 1.00 62.72 241 THR A O 1
ATOM 1964 N N . GLN A 1 242 ? 71.224 14.049 -144.845 1.00 58.88 242 GLN A N 1
ATOM 1965 C CA . GLN A 1 242 ? 71.006 13.140 -145.978 1.00 58.88 242 GLN A CA 1
ATOM 1966 C C . GLN A 1 242 ? 70.440 13.893 -147.203 1.00 58.88 242 GLN A C 1
ATOM 1968 O O . GLN A 1 242 ? 70.954 13.755 -148.317 1.00 58.88 242 GLN A O 1
ATOM 1973 N N . ASP A 1 243 ? 69.442 14.755 -146.997 1.00 53.12 243 ASP A N 1
ATOM 1974 C CA . ASP A 1 243 ? 68.853 15.617 -148.034 1.00 53.12 243 ASP A CA 1
ATOM 1975 C C . ASP A 1 243 ? 69.897 16.595 -148.611 1.00 53.12 243 ASP A C 1
ATOM 1977 O O . ASP A 1 243 ? 70.075 16.716 -149.825 1.00 53.12 243 ASP A O 1
ATOM 1981 N N . ARG A 1 244 ? 70.727 17.186 -147.741 1.00 49.34 244 ARG A N 1
ATOM 1982 C CA . ARG A 1 244 ? 71.826 18.075 -148.151 1.00 49.34 244 ARG A CA 1
ATOM 1983 C C . ARG A 1 244 ? 72.929 17.372 -148.954 1.00 49.34 244 ARG A C 1
ATOM 1985 O O . ARG A 1 244 ? 73.582 18.029 -149.759 1.00 49.34 244 ARG A O 1
ATOM 1992 N N . SER A 1 245 ? 73.118 16.060 -148.779 1.00 51.81 245 SER A N 1
ATOM 1993 C CA . SER A 1 245 ? 74.001 15.261 -149.646 1.00 51.81 245 SER A CA 1
ATOM 1994 C C . SER A 1 245 ? 73.381 14.959 -151.019 1.00 51.81 245 SER A C 1
ATOM 1996 O O . SER A 1 245 ? 74.105 14.828 -152.000 1.00 51.81 245 SER A O 1
ATOM 1998 N N . SER A 1 246 ? 72.048 14.944 -151.117 1.00 50.75 246 SER A N 1
ATOM 1999 C CA . SER A 1 246 ? 71.317 14.585 -152.342 1.00 50.75 246 SER A CA 1
ATOM 2000 C C . SER A 1 246 ? 71.221 15.733 -153.359 1.00 50.75 246 SER A C 1
ATOM 2002 O O . SER A 1 246 ? 71.039 15.487 -154.549 1.00 50.75 246 SER A O 1
ATOM 2004 N N . GLN A 1 247 ? 71.390 16.992 -152.935 1.00 50.91 247 GLN A N 1
ATOM 2005 C CA . GLN A 1 247 ? 71.415 18.145 -153.852 1.00 50.91 247 GLN A CA 1
ATOM 2006 C C . GLN A 1 247 ? 72.749 18.342 -154.595 1.00 50.91 247 GLN A C 1
ATOM 2008 O O . GLN A 1 247 ? 72.791 19.118 -155.549 1.00 50.91 247 GLN A O 1
ATOM 2013 N N . HIS A 1 248 ? 73.831 17.653 -154.212 1.00 47.16 248 HIS A N 1
ATOM 2014 C CA . HIS A 1 248 ? 75.154 17.875 -154.815 1.00 47.16 248 HIS A CA 1
ATOM 2015 C C . HIS A 1 248 ? 75.367 17.146 -156.164 1.00 47.16 248 HIS A C 1
ATOM 2017 O O . HIS A 1 248 ? 76.294 17.488 -156.898 1.00 47.16 248 HIS A O 1
ATOM 2023 N N . ASP A 1 249 ? 74.490 16.201 -156.527 1.00 47.06 249 ASP A N 1
ATOM 2024 C CA . ASP A 1 249 ? 74.613 15.369 -157.742 1.00 47.06 249 ASP A CA 1
ATOM 2025 C C . ASP A 1 249 ? 73.769 15.852 -158.944 1.00 47.06 249 ASP A C 1
ATOM 2027 O O . ASP A 1 249 ? 73.860 15.299 -160.041 1.00 47.06 249 ASP A O 1
ATOM 2031 N N . SER A 1 250 ? 72.941 16.895 -158.792 1.00 46.38 250 SER A N 1
ATOM 2032 C CA . SER A 1 250 ? 71.908 17.232 -159.793 1.00 46.38 250 SER A CA 1
ATOM 2033 C C . SER A 1 250 ? 72.320 18.228 -160.897 1.00 46.38 250 SER A C 1
ATOM 2035 O O . SER A 1 250 ? 71.476 18.559 -161.731 1.00 46.38 250 SER A O 1
ATOM 2037 N N . TRP A 1 251 ? 73.566 18.720 -160.939 1.00 45.03 251 TRP A N 1
ATOM 2038 C CA . TRP A 1 251 ? 74.016 19.711 -161.947 1.00 45.03 251 TRP A CA 1
ATOM 2039 C C . TRP A 1 251 ? 75.072 19.208 -162.951 1.00 45.03 251 TRP A C 1
ATOM 2041 O O . TRP A 1 251 ? 75.502 19.959 -163.823 1.00 45.03 251 TRP A O 1
ATOM 2051 N N . LEU A 1 252 ? 75.446 17.925 -162.906 1.00 42.25 252 LEU A N 1
ATOM 2052 C CA . LEU A 1 252 ? 76.319 17.292 -163.907 1.00 42.25 252 LEU A CA 1
ATOM 2053 C C . LEU A 1 252 ? 75.506 16.607 -165.019 1.00 42.25 252 LEU A C 1
ATOM 2055 O O . LEU A 1 252 ? 75.502 15.379 -165.124 1.00 42.25 252 LEU A O 1
ATOM 2059 N N . LYS A 1 253 ? 74.799 17.383 -165.860 1.00 47.66 253 LYS A N 1
ATOM 2060 C CA . LYS A 1 253 ? 74.098 16.791 -167.020 1.00 47.66 253 LYS A CA 1
ATOM 2061 C C . LYS A 1 253 ? 74.008 17.580 -168.330 1.00 47.66 253 LYS A C 1
ATOM 2063 O O . LYS A 1 253 ? 73.422 17.053 -169.269 1.00 47.66 253 LYS A O 1
ATOM 2068 N N . GLU A 1 254 ? 74.653 18.741 -168.455 1.00 41.06 254 GLU A N 1
ATOM 2069 C CA . GLU A 1 254 ? 74.822 19.419 -169.755 1.00 41.06 254 GLU A CA 1
ATOM 2070 C C . GLU A 1 254 ? 76.260 19.928 -169.956 1.00 41.06 254 GLU A C 1
ATOM 2072 O O . GLU A 1 254 ? 76.604 21.046 -169.587 1.00 41.06 254 GLU A O 1
ATOM 2077 N N . LEU A 1 255 ? 77.106 19.091 -170.569 1.00 42.84 255 LEU A N 1
ATOM 2078 C CA . LEU A 1 255 ? 78.408 19.470 -171.134 1.00 42.84 255 LEU A CA 1
ATOM 2079 C C . LEU A 1 255 ? 78.742 18.555 -172.336 1.00 42.84 255 LEU A C 1
ATOM 2081 O O . LEU A 1 255 ? 78.806 17.336 -172.157 1.00 42.84 255 LEU A O 1
ATOM 2085 N N . PRO A 1 256 ? 78.955 19.096 -173.553 1.00 46.03 256 PRO A N 1
ATOM 2086 C CA . PRO A 1 256 ? 79.526 18.357 -174.684 1.00 46.03 256 PRO A CA 1
ATOM 2087 C C . PRO A 1 256 ? 81.060 18.207 -174.569 1.00 46.03 256 PRO A C 1
ATOM 2089 O O . PRO A 1 256 ? 81.711 18.940 -173.834 1.00 46.03 256 PRO A O 1
ATOM 2092 N N . ASN A 1 257 ? 81.637 17.253 -175.308 1.00 42.91 257 ASN A N 1
ATOM 2093 C CA . ASN A 1 257 ? 82.942 16.604 -175.049 1.00 42.91 257 ASN A CA 1
ATOM 2094 C C . ASN A 1 257 ? 83.824 16.529 -176.333 1.00 42.91 257 ASN A C 1
ATOM 2096 O O . ASN A 1 257 ? 83.271 16.777 -177.408 1.00 42.91 257 ASN A O 1
ATOM 2100 N N . PRO A 1 258 ? 85.076 15.989 -176.331 1.00 62.78 258 PRO A N 1
ATOM 2101 C CA . PRO A 1 258 ? 86.222 16.127 -175.416 1.00 62.78 258 PRO A CA 1
ATOM 2102 C C . PRO A 1 258 ? 87.263 17.129 -176.018 1.00 62.78 258 PRO A C 1
ATOM 2104 O O . PRO A 1 258 ? 86.944 18.309 -175.882 1.00 62.78 258 PRO A O 1
ATOM 2107 N N . PRO A 1 259 ? 88.396 16.826 -176.738 1.00 48.69 259 PRO A N 1
ATOM 2108 C CA . PRO A 1 259 ? 89.211 15.604 -176.989 1.00 48.69 259 PRO A CA 1
ATOM 2109 C C . PRO A 1 259 ? 90.721 15.665 -176.586 1.00 48.69 259 PRO A C 1
ATOM 2111 O O . PRO A 1 259 ? 91.342 16.711 -176.702 1.00 48.69 259 PRO A O 1
ATOM 2114 N N . GLN A 1 260 ? 91.320 14.484 -176.308 1.00 44.38 260 GLN A N 1
ATOM 2115 C CA . GLN A 1 260 ? 92.750 14.095 -176.529 1.00 44.38 260 GLN A CA 1
ATOM 2116 C C . GLN A 1 260 ? 93.877 14.817 -175.721 1.00 44.38 260 GLN A C 1
ATOM 2118 O O . GLN A 1 260 ? 93.748 15.980 -175.373 1.00 44.38 260 GLN A O 1
ATOM 2123 N N . SER A 1 261 ? 95.028 14.207 -175.368 1.00 42.53 261 SER A N 1
ATOM 2124 C CA . SER A 1 261 ? 95.557 12.824 -175.511 1.00 42.53 261 SER A CA 1
ATOM 2125 C C . SER A 1 261 ? 96.882 12.631 -174.722 1.00 42.53 261 SER A C 1
ATOM 2127 O O . SER A 1 261 ? 97.582 13.616 -174.527 1.00 42.53 261 SER A O 1
ATOM 2129 N N . GLU A 1 262 ? 97.268 11.368 -174.431 1.00 41.19 262 GLU A N 1
ATOM 2130 C CA . GLU A 1 262 ? 98.663 10.890 -174.160 1.00 41.19 262 GLU A CA 1
ATOM 2131 C C . GLU A 1 262 ? 99.373 11.387 -172.859 1.00 41.19 262 GLU A C 1
ATOM 2133 O O . GLU A 1 262 ? 99.041 12.443 -172.340 1.00 41.19 262 GLU A O 1
ATOM 2138 N N . ILE A 1 263 ? 100.347 10.710 -172.212 1.00 42.94 263 ILE A N 1
ATOM 2139 C CA . ILE A 1 263 ? 100.968 9.357 -172.287 1.00 42.94 263 ILE A CA 1
ATOM 2140 C C . ILE A 1 263 ? 101.622 9.032 -170.904 1.00 42.94 263 ILE A C 1
ATOM 2142 O O . ILE A 1 263 ? 101.711 9.928 -170.075 1.00 42.94 263 ILE A O 1
ATOM 2146 N N . SER A 1 264 ? 102.041 7.772 -170.666 1.00 37.75 264 SER A N 1
ATOM 2147 C CA . SER A 1 264 ? 102.987 7.210 -169.646 1.00 37.75 264 SER A CA 1
ATOM 2148 C C . SER A 1 264 ? 103.669 8.143 -168.612 1.00 37.75 264 SER A C 1
ATOM 2150 O O . SER A 1 264 ? 104.091 9.239 -168.948 1.00 37.75 264 SER A O 1
ATOM 2152 N N . GLY A 1 265 ? 103.993 7.745 -167.374 1.00 42.56 265 GLY A N 1
ATOM 2153 C CA . GLY A 1 265 ? 104.266 6.420 -166.789 1.00 42.56 265 GLY A CA 1
ATOM 2154 C C . GLY A 1 265 ? 105.480 6.522 -165.829 1.00 42.56 265 GLY A C 1
ATOM 2155 O O . GLY A 1 265 ? 106.219 7.501 -165.929 1.00 42.56 265 GLY A O 1
ATOM 2156 N N . LEU A 1 266 ? 105.704 5.493 -164.988 1.00 45.34 266 LEU A N 1
ATOM 2157 C CA . LEU A 1 266 ? 106.514 5.487 -163.737 1.00 45.34 266 LEU A CA 1
ATOM 2158 C C . LEU A 1 266 ? 105.841 6.172 -162.533 1.00 45.34 266 LEU A C 1
ATOM 2160 O O . LEU A 1 266 ? 105.299 7.283 -162.697 1.00 45.34 266 LEU A O 1
#

pLDDT: mean 85.82, std 15.03, range [37.75, 98.44]

Foldseek 3Di:
DDPVVVVVVVVVCVVVQQWDWDDDPDPPDTDIHGRDCVCVVPPVVVVVVVVVVVVVVVLQVVLVVLLVVCVVVPNDPVSQDDDPNLVVCVPDDPDDPSSVVSSVSNVVSVVVVVVVVVVVVVVVVVVVVVVVVVVVVVVVVVVVVVVVVVVVVVVVVVVVVVVVVVVVVVVVVVVVVVVVVVVVVVVVVVVVVVVVVVVVVVVVVVVVVVVVVVVVVVVVVVVVVVVVVVVVVVVVVVVVVVVVVVVPPPPPDDDDDDDDDDDDDD

Secondary structure (DSSP, 8-state):
--HHHHHHHHHHHHHTTSEEEEE-SSTT-EEEEE--THHHHT-HHHHHHHHHHHHHHHHHHHHHHHHHHHHHTT--GGGS--THHHHHHTT--S--HHHHHHHHHHHHHHHHHHHHHHHHHHHHHHHHHHHHHHHHHHHHHHHHHHHHHHHHHHHHHHHHHHHHHHHHHHHHHHHHHHHHHHHHHHHHHHHHHHHHHHHHHHHHHHHHHHHHHHHHHHHHHHHHHHHHHHHHHHHHHHHHHHHHHHGGGTT---------------

Sequence (266 aa):
MDTAQINRIIDKLVESQLIRLTPSDAPGDEHIELVHEALIDNWPRYQQWLEAEQLTRYKRLRLAKDAQDWQAQGRPSDFLWQGQLLQAAKSYQNLSALETEFLEASEDALQAASLQEENLLNRLDSLRQELEAVRAREQTLQQELSTIQAVAKRQEETFQERLHSFEANARLHEQTLQERIQSLEASLKTQEESLREEARSLEALSAEALRYKQKYQRSLILTALLFVSTVAAITFAVIQTQDRSSQHDSWLKELPNPPQSEISGL